Protein AF-A0AA39ZJD1-F1 (afdb_monomer_lite)

Secondary structure (DSSP, 8-state):
-EEEEEHHHHGGG-GGG-GGG-TTTT-EEEEEETTEEEEEEEEEEETTPPTTEEEEEPP---------------------PPPPPPPP-EEEEEEEEEE---EEEEEETTEEEEEEEEEEEEEE-SSS--EEEEEEEE--EEETTS-EE-EEEEEEEETTS-EEEEEEEEETTEEEEEEEE--TTTGGGGGEEEEEEEEE-SSEEEEEEEEEEE---TTTTTTSS-----TT----SEE----TT-----SS--

pLDDT: mean 75.94, std 23.85, range [25.39, 98.5]

Sequence (254 aa):
MVAALNHVDFDPSTPGGNPNNNPLCGRSIRANYGGKSIVVKVVDRCPECTTNCLFIRVATTTMLSLTKLSCLGALAAAALAAVPAPPPLTYLFSVNLTFAEPISIGSVPYGTRDLLTISGGNAVGPKISAGKVGKGLDWGLTSRQGVFSPDALYSLHTDDNATILIFEKGHAPHVHILFETASPKYEWLNSAVAYATGGPNEVGVGLDVWQVGRVRFFGSLIERAGIEIDANAVTCDRLVHRSRLCSSCRPNCQ

Radius of gyration: 27.85 Å; chains: 1; bounding box: 41×73×74 Å

InterPro domains:
  IPR020915 Uncharacterised protein family UPF0311 [PTHR37315] (63-171)
  IPR036908 RlpA-like domain superfamily [G3DSA:2.40.40.10] (1-68)
  IPR036908 RlpA-like domain superfamily [SSF50685] (1-54)

Organism: NCBI:txid330535

Structure (mmCIF, N/CA/C/O backbone):
data_AF-A0AA39ZJD1-F1
#
_entry.id   AF-A0AA39ZJD1-F1
#
loop_
_atom_site.group_PDB
_atom_site.id
_atom_site.type_symbol
_atom_site.label_atom_id
_atom_site.label_alt_id
_atom_site.label_comp_id
_atom_site.label_asym_id
_atom_site.label_entity_id
_atom_site.label_seq_id
_atom_site.pdbx_PDB_ins_code
_atom_site.Cartn_x
_atom_site.Cartn_y
_atom_site.Cartn_z
_atom_site.occupancy
_atom_site.B_iso_or_equiv
_atom_site.auth_seq_id
_atom_site.auth_comp_id
_atom_site.auth_asym_id
_atom_site.auth_atom_id
_atom_site.pdbx_PDB_model_num
ATOM 1 N N . MET A 1 1 ? -9.183 -25.239 40.080 1.00 71.06 1 MET A N 1
ATOM 2 C CA . MET A 1 1 ? -7.957 -24.902 39.323 1.00 71.06 1 MET A CA 1
ATOM 3 C C . MET A 1 1 ? -7.364 -23.650 39.923 1.00 71.06 1 MET A C 1
ATOM 5 O O . MET A 1 1 ? -8.122 -22.774 40.335 1.00 71.06 1 MET A O 1
ATOM 9 N N . VAL A 1 2 ? -6.043 -23.590 40.008 1.00 76.94 2 VAL A N 1
ATOM 10 C CA . VAL A 1 2 ? -5.338 -22.435 40.568 1.00 76.94 2 VAL A CA 1
ATOM 11 C C . VAL A 1 2 ? -4.344 -21.899 39.552 1.00 76.94 2 VAL A C 1
ATOM 13 O O . VAL A 1 2 ? -3.937 -22.641 38.656 1.00 76.94 2 VAL A O 1
ATOM 16 N N . ALA A 1 3 ? -3.986 -20.628 39.662 1.00 80.25 3 ALA A N 1
ATOM 17 C CA . ALA A 1 3 ? -3.112 -19.977 38.705 1.00 80.25 3 ALA A CA 1
ATOM 18 C C . ALA A 1 3 ? -2.107 -19.028 39.365 1.00 80.25 3 ALA A C 1
ATOM 20 O O . ALA A 1 3 ? -2.346 -18.530 40.468 1.00 80.25 3 ALA A O 1
ATOM 21 N N . ALA A 1 4 ? -1.005 -18.791 38.656 1.00 78.25 4 ALA A N 1
ATOM 22 C CA . ALA A 1 4 ? 0.019 -17.817 38.995 1.00 78.25 4 ALA A CA 1
ATOM 23 C C . ALA A 1 4 ? 0.029 -16.677 37.969 1.00 78.25 4 ALA A C 1
ATOM 25 O O . ALA A 1 4 ? 0.137 -16.948 36.767 1.00 78.25 4 ALA A O 1
ATOM 26 N N . LEU A 1 5 ? -0.083 -15.429 38.434 1.00 79.31 5 LEU A N 1
ATOM 27 C CA . LEU A 1 5 ? -0.005 -14.229 37.586 1.00 79.31 5 LEU A CA 1
ATOM 28 C C . LEU A 1 5 ? 1.449 -13.844 37.324 1.00 79.31 5 LEU A C 1
ATOM 30 O O . LEU A 1 5 ? 2.302 -14.080 38.172 1.00 79.31 5 LEU A O 1
ATOM 34 N N . ASN A 1 6 ? 1.750 -13.245 36.172 1.00 77.62 6 ASN A N 1
ATOM 35 C CA . ASN A 1 6 ? 3.098 -12.739 35.916 1.00 77.62 6 ASN A CA 1
ATOM 36 C C . ASN A 1 6 ? 3.491 -11.637 36.917 1.00 77.62 6 ASN A C 1
ATOM 38 O O . ASN A 1 6 ? 2.637 -10.922 37.439 1.00 77.62 6 ASN A O 1
ATOM 42 N N . HIS A 1 7 ? 4.791 -11.516 37.189 1.00 77.31 7 HIS A N 1
ATOM 43 C CA . HIS A 1 7 ? 5.309 -10.569 38.180 1.00 77.31 7 HIS A CA 1
ATOM 44 C C . HIS A 1 7 ? 5.001 -9.103 37.843 1.00 77.31 7 HIS A C 1
ATOM 46 O O . HIS A 1 7 ? 4.796 -8.310 38.754 1.00 77.31 7 HIS A O 1
ATOM 52 N N . VAL A 1 8 ? 4.903 -8.751 36.555 1.00 75.12 8 VAL A N 1
ATOM 53 C CA . VAL A 1 8 ? 4.604 -7.381 36.110 1.00 75.12 8 VAL A CA 1
ATOM 54 C C . VAL A 1 8 ? 3.196 -6.956 36.533 1.00 75.12 8 VAL A C 1
ATOM 56 O O . VAL A 1 8 ? 3.019 -5.826 36.972 1.00 75.12 8 VAL A O 1
ATOM 59 N N . ASP A 1 9 ? 2.219 -7.863 36.473 1.00 76.75 9 ASP A N 1
ATOM 60 C CA . ASP A 1 9 ? 0.836 -7.583 36.884 1.00 76.75 9 ASP A CA 1
ATOM 61 C C . ASP A 1 9 ? 0.615 -7.794 38.392 1.00 76.75 9 ASP A C 1
ATOM 63 O O . ASP A 1 9 ? -0.270 -7.188 38.996 1.00 76.75 9 ASP A O 1
ATOM 67 N N . PHE A 1 10 ? 1.410 -8.665 39.019 1.00 81.00 10 PHE A N 1
ATOM 68 C CA . PHE A 1 10 ? 1.252 -9.019 40.427 1.00 81.00 10 PHE A CA 1
ATOM 69 C C . PHE A 1 10 ? 1.993 -8.045 41.357 1.00 81.00 10 PHE A C 1
ATOM 71 O O . PHE A 1 10 ? 1.393 -7.483 42.274 1.00 81.00 10 PHE A O 1
ATOM 78 N N . ASP A 1 11 ? 3.280 -7.787 41.129 1.00 82.25 11 ASP A N 1
ATOM 79 C CA . ASP A 1 11 ? 4.144 -7.077 42.079 1.00 82.25 11 ASP A CA 1
ATOM 80 C C . ASP A 1 11 ? 3.724 -5.618 42.368 1.00 82.25 11 ASP A C 1
ATOM 82 O O . ASP A 1 11 ? 3.748 -5.247 43.546 1.00 82.25 11 ASP A O 1
ATOM 86 N N . PRO A 1 12 ? 3.246 -4.801 41.398 1.00 83.00 12 PRO A N 1
ATOM 87 C CA . PRO A 1 12 ? 2.828 -3.418 41.669 1.00 83.00 12 PRO A CA 1
ATOM 88 C C . PRO A 1 12 ? 1.696 -3.295 42.693 1.00 83.00 12 PRO A C 1
ATOM 90 O O . PRO A 1 12 ? 1.566 -2.271 43.360 1.00 83.00 12 PRO A O 1
ATOM 93 N N . SER A 1 13 ? 0.891 -4.350 42.840 1.00 79.19 13 SER A N 1
ATOM 94 C CA . SER A 1 13 ? -0.218 -4.408 43.793 1.00 79.19 13 SER A CA 1
ATOM 95 C C . SER A 1 13 ? 0.160 -5.095 45.107 1.00 79.19 13 SER A C 1
ATOM 97 O O . SER A 1 13 ? -0.732 -5.433 45.870 1.00 79.19 13 SER A O 1
ATOM 99 N N . THR A 1 14 ? 1.443 -5.344 45.397 1.00 81.75 14 THR A N 1
ATOM 100 C CA . THR A 1 14 ? 1.875 -6.108 46.583 1.00 81.75 14 THR A CA 1
ATOM 101 C C . THR A 1 14 ? 2.349 -5.183 47.717 1.00 81.75 14 THR A C 1
ATOM 103 O O . THR A 1 14 ? 3.521 -4.790 47.736 1.00 81.75 14 THR A O 1
ATOM 106 N N . PRO A 1 15 ? 1.505 -4.841 48.715 1.00 78.00 15 PRO A N 1
ATOM 107 C CA . PRO A 1 15 ? 1.886 -3.906 49.768 1.00 78.00 15 PRO A CA 1
ATOM 108 C C . PRO A 1 15 ? 2.988 -4.500 50.649 1.00 78.00 15 PRO A C 1
ATOM 110 O O . PRO A 1 15 ? 2.869 -5.623 51.149 1.00 78.00 15 PRO A O 1
ATOM 113 N N . GLY A 1 16 ? 4.074 -3.748 50.843 1.00 76.56 16 GLY A N 1
ATOM 114 C CA . GLY A 1 16 ? 5.204 -4.173 51.677 1.00 76.56 16 GLY A CA 1
ATOM 115 C C . GLY A 1 16 ? 5.946 -5.411 51.159 1.00 76.56 16 GLY A C 1
ATOM 116 O O . GLY A 1 16 ? 6.669 -6.040 51.926 1.00 76.56 16 GLY A O 1
ATOM 117 N N . GLY A 1 17 ? 5.748 -5.793 49.890 1.00 73.94 17 GLY A N 1
ATOM 118 C CA . GLY A 1 17 ? 6.428 -6.931 49.269 1.00 73.94 17 GLY A CA 1
ATOM 119 C C . GLY A 1 17 ? 5.974 -8.309 49.758 1.00 73.94 17 GLY A C 1
ATOM 120 O O . GLY A 1 17 ? 6.610 -9.293 49.398 1.00 73.94 17 GLY A O 1
ATOM 121 N N . ASN A 1 18 ? 4.897 -8.408 50.552 1.00 80.06 18 ASN A N 1
ATOM 122 C CA . ASN A 1 18 ? 4.304 -9.689 50.951 1.00 80.06 18 ASN A CA 1
ATOM 123 C C . ASN A 1 18 ? 3.186 -10.099 49.970 1.00 80.06 18 ASN A C 1
ATOM 125 O O . ASN A 1 18 ? 2.101 -9.511 50.026 1.00 80.06 18 ASN A O 1
ATOM 129 N N . PRO A 1 19 ? 3.388 -11.133 49.128 1.00 74.31 19 PRO A N 1
ATOM 130 C CA . PRO A 1 19 ? 2.411 -11.575 48.128 1.00 74.31 19 PRO A CA 1
ATOM 131 C C . PRO A 1 19 ? 1.035 -11.954 48.693 1.00 74.31 19 PRO A C 1
ATOM 133 O O . PRO A 1 19 ? 0.038 -11.853 47.985 1.00 74.31 19 PRO A O 1
ATOM 136 N N . ASN A 1 20 ? 0.946 -12.354 49.967 1.00 79.31 20 ASN A N 1
ATOM 137 C CA . ASN A 1 20 ? -0.333 -12.685 50.611 1.00 79.31 20 ASN A CA 1
ATOM 138 C C . ASN A 1 20 ? -1.193 -11.454 50.924 1.00 79.31 20 ASN A C 1
ATOM 140 O O . ASN A 1 20 ? -2.397 -11.590 51.115 1.00 79.31 20 ASN A O 1
ATOM 144 N N . ASN A 1 21 ? -0.591 -10.263 50.955 1.00 81.44 21 ASN A N 1
ATOM 145 C CA . ASN A 1 21 ? -1.301 -8.998 51.144 1.00 81.44 21 ASN A CA 1
ATOM 146 C C . ASN A 1 21 ? -1.722 -8.363 49.812 1.00 81.44 21 ASN A C 1
ATOM 148 O O . ASN A 1 21 ? -2.312 -7.284 49.802 1.00 81.44 21 ASN A O 1
ATOM 152 N N . ASN A 1 22 ? -1.398 -9.002 48.688 1.00 81.50 22 ASN A N 1
ATOM 153 C CA . ASN A 1 22 ? -1.786 -8.529 47.372 1.00 81.50 22 ASN A CA 1
ATOM 154 C C . ASN A 1 22 ? -3.311 -8.693 47.182 1.00 81.50 22 ASN A C 1
ATOM 156 O O . ASN A 1 22 ? -3.818 -9.802 47.361 1.00 81.50 22 ASN A O 1
ATOM 160 N N . PRO A 1 23 ? -4.060 -7.650 46.777 1.00 81.19 23 PRO A N 1
ATOM 161 C CA . PRO A 1 23 ? -5.513 -7.715 46.609 1.00 81.19 23 PRO A CA 1
ATOM 162 C C . PRO A 1 23 ? -5.965 -8.659 45.480 1.00 81.19 23 PRO A C 1
ATOM 164 O O . PRO A 1 23 ? -7.137 -9.044 45.439 1.00 81.19 23 PRO A O 1
ATOM 167 N N . LEU A 1 24 ? -5.054 -9.043 44.578 1.00 80.94 24 LEU A N 1
ATOM 168 C CA . LEU A 1 24 ? -5.279 -10.042 43.531 1.00 80.94 24 LEU A CA 1
ATOM 169 C C . LEU A 1 24 ? -5.131 -11.474 44.066 1.00 80.94 24 LEU A C 1
ATOM 171 O O . LEU A 1 24 ? -5.706 -12.406 43.500 1.00 80.94 24 LEU A O 1
ATOM 175 N N . CYS A 1 25 ? -4.399 -11.666 45.166 1.00 79.44 25 CYS A N 1
ATOM 176 C CA . CYS A 1 25 ? -4.252 -12.966 45.805 1.00 79.44 25 CYS A CA 1
ATOM 177 C C . CYS A 1 25 ? -5.615 -13.486 46.290 1.00 79.44 25 CYS A C 1
ATOM 179 O O . CYS A 1 25 ? -6.381 -12.790 46.953 1.00 79.44 25 CYS A O 1
ATOM 181 N N . GLY A 1 26 ? -5.950 -14.729 45.945 1.00 78.19 26 GLY A N 1
ATOM 182 C CA . GLY A 1 26 ? -7.201 -15.373 46.338 1.00 78.19 26 GLY A CA 1
ATOM 183 C C . GLY A 1 26 ? -8.432 -14.978 45.515 1.00 78.19 26 GLY A C 1
ATOM 184 O O . GLY A 1 26 ? -9.475 -15.626 45.661 1.00 78.19 26 GLY A O 1
ATOM 185 N N . ARG A 1 27 ? -8.324 -13.991 44.615 1.00 79.56 27 ARG A N 1
ATOM 186 C CA . ARG A 1 27 ? -9.382 -13.651 43.656 1.00 79.56 27 ARG A CA 1
ATOM 187 C C . ARG A 1 27 ? -9.521 -14.745 42.600 1.00 79.56 27 ARG A C 1
ATOM 189 O O . ARG A 1 27 ? -8.563 -15.432 42.245 1.00 79.56 27 ARG A O 1
ATOM 196 N N . SER A 1 28 ? -10.742 -14.912 42.100 1.00 79.06 28 SER A N 1
ATOM 197 C CA . SER A 1 28 ? -11.007 -15.768 40.944 1.00 79.06 28 SER A CA 1
ATOM 198 C C . SER A 1 28 ? -11.040 -14.915 39.687 1.00 79.06 28 SER A C 1
ATOM 200 O O . SER A 1 28 ? -11.780 -13.939 39.635 1.00 79.06 28 SER A O 1
ATOM 202 N N . ILE A 1 29 ? -10.259 -15.302 38.684 1.00 72.12 29 ILE A N 1
ATOM 203 C CA . ILE A 1 29 ? -10.204 -14.645 37.379 1.00 72.12 29 ILE A CA 1
ATOM 204 C C . ILE A 1 29 ? -10.740 -15.591 36.306 1.00 72.12 29 ILE A C 1
ATOM 206 O O . ILE A 1 29 ? -10.598 -16.815 36.402 1.00 72.12 29 ILE A O 1
ATOM 210 N N . ARG A 1 30 ? -11.374 -15.030 35.276 1.00 73.44 30 ARG A N 1
ATOM 211 C CA . ARG A 1 30 ? -11.818 -15.780 34.099 1.00 73.44 30 ARG A CA 1
ATOM 212 C C . ARG A 1 30 ? -10.721 -15.734 33.038 1.00 73.44 30 ARG A C 1
ATOM 214 O O . ARG A 1 30 ? -10.497 -14.693 32.437 1.00 73.44 30 ARG A O 1
ATOM 221 N N . ALA A 1 31 ? -10.076 -16.867 32.785 1.00 66.62 31 ALA A N 1
ATOM 222 C CA . ALA A 1 31 ? -9.105 -17.017 31.709 1.00 66.62 31 ALA A CA 1
ATOM 223 C C . ALA A 1 31 ? -9.804 -17.495 30.428 1.00 66.62 31 ALA A C 1
ATOM 225 O O . ALA A 1 31 ? -10.522 -18.498 30.448 1.00 66.62 31 ALA A O 1
ATOM 226 N N . ASN A 1 32 ? -9.576 -16.789 29.320 1.00 60.62 32 ASN A N 1
ATOM 227 C CA . ASN A 1 32 ? -10.138 -17.099 28.006 1.00 60.62 32 ASN A CA 1
ATOM 228 C C . ASN A 1 32 ? -9.016 -17.508 27.046 1.00 60.62 32 ASN A C 1
ATOM 230 O O . ASN A 1 32 ? -8.031 -16.792 26.927 1.00 60.62 32 ASN A O 1
ATOM 234 N N . TYR A 1 33 ? -9.161 -18.632 26.345 1.00 53.66 33 TYR A N 1
ATOM 235 C CA . TYR A 1 33 ? -8.216 -19.053 25.309 1.00 53.66 33 TYR A CA 1
ATOM 236 C C . TYR A 1 33 ? -8.927 -19.858 24.221 1.00 53.66 33 TYR A C 1
ATOM 238 O O . TYR A 1 33 ? -9.647 -20.812 24.519 1.00 53.66 33 TYR A O 1
ATOM 246 N N . GLY A 1 34 ? -8.741 -19.474 22.954 1.00 50.34 34 GLY A N 1
ATOM 247 C CA . GLY A 1 34 ? -9.318 -20.191 21.809 1.00 50.34 34 GLY A CA 1
ATOM 248 C C . GLY A 1 34 ? -10.843 -20.350 21.879 1.00 50.34 34 GLY A C 1
ATOM 249 O O . GLY A 1 34 ? -11.358 -21.425 21.581 1.00 50.34 34 GLY A O 1
ATOM 250 N N . GLY A 1 35 ? -11.560 -19.322 22.352 1.00 55.66 35 GLY A N 1
ATOM 251 C CA . GLY A 1 35 ? -13.023 -19.344 22.505 1.00 55.66 35 GLY A CA 1
ATOM 252 C C . GLY A 1 35 ? -13.547 -20.150 23.702 1.00 55.66 35 GLY A C 1
ATOM 253 O O . GLY A 1 35 ? -14.757 -20.282 23.860 1.00 55.66 35 GLY A O 1
ATOM 254 N N . LYS A 1 36 ? -12.665 -20.683 24.558 1.00 48.00 36 LYS A N 1
ATOM 255 C CA . LYS A 1 36 ? -13.026 -21.393 25.795 1.00 48.00 36 LYS A CA 1
ATOM 256 C C . LYS A 1 36 ? -12.684 -20.545 27.015 1.00 48.00 36 LYS A C 1
ATOM 258 O O . LYS A 1 36 ? -11.636 -19.906 27.042 1.00 48.00 36 LYS A O 1
ATOM 263 N N . SER A 1 37 ? -13.539 -20.590 28.034 1.00 60.69 37 SER A N 1
ATOM 264 C CA . SER A 1 37 ? -13.356 -19.862 29.293 1.00 60.69 37 SER A CA 1
ATOM 265 C C . SER A 1 37 ? -13.249 -20.822 30.468 1.00 60.69 37 SER A C 1
ATOM 267 O O . SER A 1 37 ? -14.058 -21.740 30.593 1.00 60.69 37 SER A O 1
ATOM 269 N N . ILE A 1 38 ? -12.306 -20.568 31.371 1.00 63.41 38 ILE A N 1
ATOM 270 C CA . ILE A 1 38 ? -12.214 -21.243 32.669 1.00 63.41 38 ILE A CA 1
ATOM 271 C C . ILE A 1 38 ? -12.058 -20.213 33.783 1.00 63.41 38 ILE A C 1
ATOM 273 O O . ILE A 1 38 ? -11.438 -19.171 33.596 1.00 63.41 38 ILE A O 1
ATOM 277 N N . VAL A 1 39 ? -12.617 -20.502 34.955 1.00 74.19 39 VAL A N 1
ATOM 278 C CA . VAL A 1 39 ? -12.410 -19.681 36.153 1.00 74.19 39 VAL A CA 1
ATOM 279 C C . VAL A 1 39 ? -11.314 -20.325 36.995 1.00 74.19 39 VAL A C 1
ATOM 281 O O . VAL A 1 39 ? -11.376 -21.519 37.302 1.00 74.19 39 VAL A O 1
ATOM 284 N N . VAL A 1 40 ? -10.295 -19.547 37.349 1.00 74.94 40 VAL A N 1
ATOM 285 C CA . VAL A 1 40 ? -9.142 -20.002 38.133 1.00 74.94 40 VAL A CA 1
ATOM 286 C C . VAL A 1 40 ? -8.887 -19.059 39.298 1.00 74.94 40 VAL A C 1
ATOM 288 O O . VAL A 1 40 ? -9.050 -17.848 39.170 1.00 74.94 40 VAL A O 1
ATOM 291 N N . LYS A 1 41 ? -8.493 -19.613 40.446 1.00 79.75 41 LYS A N 1
ATOM 292 C CA . LYS A 1 41 ? -8.128 -18.820 41.624 1.00 79.75 41 LYS A CA 1
ATOM 293 C C . LYS A 1 41 ? -6.652 -18.442 41.553 1.00 79.75 41 LYS A C 1
ATOM 295 O O . LYS A 1 41 ? -5.814 -19.331 41.400 1.00 79.75 41 LYS A O 1
ATOM 300 N N . VAL A 1 42 ? -6.338 -17.159 41.677 1.00 81.88 42 VAL A N 1
ATOM 301 C CA . VAL A 1 42 ? -4.955 -16.678 41.762 1.00 81.88 42 VAL A CA 1
ATOM 302 C C . VAL A 1 42 ? -4.406 -17.038 43.135 1.00 81.88 42 VAL A C 1
ATOM 304 O O . VAL A 1 42 ? -5.003 -16.698 44.156 1.00 81.88 42 VAL A O 1
ATOM 307 N N . VAL A 1 43 ? -3.295 -17.763 43.161 1.00 80.19 43 VAL A N 1
ATOM 308 C CA . VAL A 1 43 ? -2.666 -18.226 44.408 1.00 80.19 43 VAL A CA 1
ATOM 309 C C . VAL A 1 43 ? -1.161 -18.032 44.414 1.00 80.19 43 VAL A C 1
ATOM 311 O O . VAL A 1 43 ? -0.537 -18.394 45.395 1.00 80.19 43 VAL A O 1
ATOM 314 N N . ASP A 1 44 ? -0.568 -17.527 43.334 1.00 78.75 44 ASP A N 1
ATOM 315 C CA . ASP A 1 44 ? 0.884 -17.432 43.221 1.00 78.75 44 ASP A CA 1
ATOM 316 C C . ASP A 1 44 ? 1.300 -16.336 42.230 1.00 78.75 44 ASP A C 1
ATOM 318 O O . AS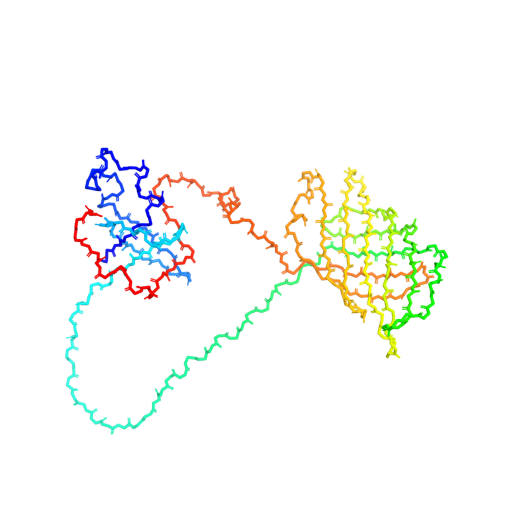P A 1 44 ? 0.476 -15.842 41.446 1.00 78.75 44 ASP A O 1
ATOM 322 N N . ARG A 1 45 ? 2.589 -15.997 42.237 1.00 78.62 45 ARG A N 1
ATOM 323 C CA . ARG A 1 45 ? 3.217 -15.151 41.217 1.00 78.62 45 ARG A CA 1
ATOM 324 C C . ARG A 1 45 ? 4.139 -15.981 40.325 1.00 78.62 45 ARG A C 1
ATOM 326 O O . ARG A 1 45 ? 4.666 -17.014 40.719 1.00 78.62 45 ARG A O 1
ATOM 333 N N . CYS A 1 46 ? 4.354 -15.521 39.103 1.00 73.31 46 CYS A N 1
ATOM 334 C CA . CYS A 1 46 ? 5.189 -16.159 38.097 1.00 73.31 46 CYS A CA 1
ATOM 335 C C . CYS A 1 46 ? 6.280 -15.168 37.653 1.00 73.31 46 CYS A C 1
ATOM 337 O O . CYS A 1 46 ? 6.028 -14.327 36.783 1.00 73.31 46 CYS A O 1
ATOM 339 N N . PRO A 1 47 ? 7.497 -15.256 38.225 1.00 72.19 47 PRO A N 1
ATOM 340 C CA . PRO A 1 47 ? 8.618 -14.375 37.880 1.00 72.19 47 PRO A CA 1
ATOM 341 C C . PRO A 1 47 ? 9.016 -14.450 36.405 1.00 72.19 47 PRO A C 1
ATOM 343 O O . PRO A 1 47 ? 9.421 -13.459 35.815 1.00 72.19 47 PRO A O 1
ATOM 346 N N . GLU A 1 48 ? 8.858 -15.619 35.789 1.00 67.31 48 GLU A N 1
ATOM 347 C CA . GLU A 1 48 ? 9.298 -15.869 34.412 1.00 67.31 48 GLU A CA 1
ATOM 348 C C . GLU A 1 48 ? 8.192 -15.698 33.365 1.00 67.31 48 GLU A C 1
ATOM 350 O O . GLU A 1 48 ? 8.443 -15.812 32.163 1.00 67.31 48 GLU A O 1
ATOM 355 N N . CYS A 1 49 ? 6.949 -15.465 33.791 1.00 62.28 49 CYS A N 1
ATOM 356 C CA . CYS A 1 49 ? 5.859 -15.238 32.857 1.00 62.28 49 CYS A CA 1
ATOM 357 C C . CYS A 1 49 ? 6.014 -13.848 32.234 1.00 62.28 49 CYS A C 1
ATOM 359 O O . CYS A 1 49 ? 6.236 -12.861 32.932 1.00 62.28 49 CYS A O 1
ATOM 361 N N . THR A 1 50 ? 5.878 -13.779 30.912 1.00 58.28 50 THR A N 1
ATOM 362 C CA . THR A 1 50 ? 5.806 -12.503 30.191 1.00 58.28 50 THR A CA 1
ATOM 363 C C . THR A 1 50 ? 4.464 -11.819 30.456 1.00 58.28 50 THR A C 1
ATOM 365 O O . THR A 1 50 ? 3.503 -12.460 30.892 1.00 58.28 50 THR A O 1
ATOM 368 N N . THR A 1 51 ? 4.392 -10.511 30.208 1.00 58.72 51 THR A N 1
ATOM 369 C CA . THR A 1 51 ? 3.154 -9.726 30.317 1.00 58.72 51 THR A CA 1
ATOM 370 C C . THR A 1 51 ? 2.023 -10.392 29.520 1.00 58.72 51 THR A C 1
ATOM 372 O O . THR A 1 51 ? 2.260 -10.930 28.435 1.00 58.72 51 THR A O 1
ATOM 375 N N . ASN A 1 52 ? 0.802 -10.399 30.065 1.00 55.72 52 ASN A N 1
ATOM 376 C CA . ASN A 1 52 ? -0.379 -11.089 29.514 1.00 55.72 52 ASN A CA 1
ATOM 377 C C . ASN A 1 52 ? -0.285 -12.630 29.442 1.00 55.72 52 ASN A C 1
ATOM 379 O O . ASN A 1 52 ? -1.045 -13.263 28.700 1.00 55.72 52 ASN A O 1
ATOM 383 N N . CYS A 1 53 ? 0.623 -13.253 30.204 1.00 56.16 53 CYS A N 1
ATOM 384 C CA . CYS A 1 53 ? 0.659 -14.706 30.396 1.00 56.16 53 CYS A CA 1
ATOM 385 C C . CYS A 1 53 ? 0.222 -15.113 31.811 1.00 56.16 53 CYS A C 1
ATOM 387 O O . CYS A 1 53 ? 0.562 -14.466 32.804 1.00 56.16 53 CYS A O 1
ATOM 389 N N . LEU A 1 54 ? -0.477 -16.251 31.884 1.00 66.06 54 LEU A N 1
ATOM 390 C CA . LEU A 1 54 ? -0.955 -16.884 33.113 1.00 66.06 54 LEU A CA 1
ATOM 391 C C . LEU A 1 54 ? -0.513 -18.352 33.149 1.00 66.06 54 LEU A C 1
ATOM 393 O O . LEU A 1 54 ? -0.708 -19.085 32.174 1.00 66.06 54 LEU A O 1
ATOM 397 N N . PHE A 1 55 ? 0.034 -18.803 34.278 1.00 66.06 55 PHE A N 1
ATOM 398 C CA . PHE A 1 55 ? 0.353 -20.217 34.489 1.00 66.06 55 PHE A CA 1
ATOM 399 C C . PHE A 1 55 ? -0.774 -20.895 35.271 1.00 66.06 55 PHE A C 1
ATOM 401 O O . PHE A 1 55 ? -1.121 -20.451 36.361 1.00 66.06 55 PHE A O 1
ATOM 408 N N . IL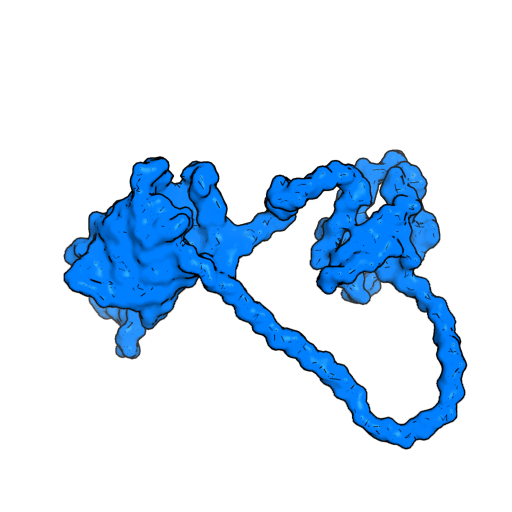E A 1 56 ? -1.357 -21.969 34.733 1.00 68.31 56 ILE A N 1
ATOM 409 C CA . ILE A 1 56 ? -2.513 -22.652 35.335 1.00 68.31 56 ILE A CA 1
ATOM 410 C C . ILE A 1 56 ? -2.124 -24.060 35.773 1.00 68.31 56 ILE A C 1
ATOM 412 O O . ILE A 1 56 ? -1.637 -24.861 34.975 1.00 68.31 56 ILE A O 1
ATOM 416 N N . ARG A 1 57 ? -2.436 -24.402 37.027 1.00 65.31 57 ARG A N 1
ATOM 417 C CA . ARG A 1 57 ? -2.432 -25.786 37.502 1.00 65.31 57 ARG A CA 1
ATOM 418 C C . ARG A 1 57 ? -3.813 -26.403 37.447 1.00 65.31 57 ARG A C 1
ATOM 420 O O . ARG A 1 57 ? -4.753 -25.984 38.134 1.00 65.31 57 ARG A O 1
ATOM 427 N N . VAL A 1 58 ? -3.889 -27.482 36.683 1.00 56.72 58 VAL A N 1
ATOM 428 C CA . VAL A 1 58 ? -5.006 -28.419 36.715 1.00 56.72 58 VAL A CA 1
ATOM 429 C C . VAL A 1 58 ? -4.731 -29.415 37.837 1.00 56.72 58 VAL A C 1
ATOM 431 O O . VAL A 1 58 ? -3.717 -30.109 37.822 1.00 56.72 58 VAL A O 1
ATOM 434 N N . ALA A 1 59 ? -5.607 -29.452 38.842 1.00 49.38 59 ALA A N 1
ATOM 435 C CA . ALA A 1 59 ? -5.540 -30.473 39.878 1.00 49.38 59 ALA A CA 1
ATOM 436 C C . ALA A 1 59 ? -5.858 -31.824 39.225 1.00 49.38 59 ALA A C 1
ATOM 438 O O . ALA A 1 59 ? -6.945 -32.006 38.682 1.00 49.38 59 ALA A O 1
ATOM 439 N N . THR A 1 60 ? -4.905 -32.751 39.231 1.00 43.53 60 THR A N 1
ATOM 440 C CA . THR A 1 60 ? -5.114 -34.128 38.781 1.00 43.53 60 THR A CA 1
ATOM 441 C C . THR A 1 60 ? -6.035 -34.844 39.769 1.00 43.53 60 THR A C 1
ATOM 443 O O . THR A 1 60 ? -5.570 -35.471 40.717 1.00 43.53 60 THR A O 1
ATOM 446 N N . THR A 1 61 ? -7.348 -34.732 39.584 1.00 41.03 61 THR A N 1
ATOM 447 C CA . THR A 1 61 ? -8.328 -35.559 40.293 1.00 41.03 61 THR A CA 1
ATOM 448 C C . THR A 1 61 ? -8.516 -36.873 39.541 1.00 41.03 61 THR A C 1
ATOM 450 O O . THR A 1 61 ? -9.098 -36.893 38.462 1.00 41.03 61 THR A O 1
ATOM 453 N N . THR A 1 62 ? -7.971 -37.941 40.133 1.00 33.66 62 THR A N 1
ATOM 454 C CA . THR A 1 62 ? -8.453 -39.337 40.117 1.00 33.66 62 THR A CA 1
ATOM 455 C C . THR A 1 62 ? -9.023 -39.885 38.804 1.00 33.66 62 THR A C 1
ATOM 457 O O . THR A 1 62 ? -10.175 -39.637 38.455 1.00 33.66 62 THR A O 1
ATOM 460 N N . MET A 1 63 ? -8.239 -40.756 38.156 1.00 32.53 63 MET A N 1
ATOM 461 C CA . MET A 1 63 ? -8.748 -41.772 37.232 1.00 32.53 63 MET A CA 1
ATOM 462 C C . MET A 1 63 ? -9.888 -42.554 37.897 1.00 32.53 63 MET A C 1
ATOM 464 O O . MET A 1 63 ? -9.655 -43.274 38.869 1.00 32.53 63 MET A O 1
ATOM 468 N N . LEU A 1 64 ? -11.100 -42.467 37.347 1.00 31.23 64 LEU A N 1
ATOM 469 C CA . LEU A 1 64 ? -12.060 -43.548 37.519 1.00 31.23 64 LEU A CA 1
ATOM 470 C C . LEU A 1 64 ? -11.606 -44.721 36.650 1.00 31.23 64 LEU A C 1
ATOM 472 O O . LEU A 1 64 ? -11.534 -44.636 35.426 1.00 31.23 64 LEU A O 1
ATOM 476 N N . SER A 1 65 ? -11.270 -45.800 37.346 1.00 35.28 65 SER A N 1
ATOM 477 C CA . SER A 1 65 ? -11.077 -47.142 36.821 1.00 35.28 65 SER A CA 1
ATOM 478 C C . SER A 1 65 ? -12.313 -47.589 36.034 1.00 35.28 65 SER A C 1
ATOM 480 O O . SER A 1 65 ? -13.399 -47.691 36.602 1.00 35.28 65 SER A O 1
ATOM 482 N N . LEU A 1 66 ? -12.134 -47.915 34.753 1.00 31.25 66 LEU A N 1
ATOM 483 C CA . LEU A 1 66 ? -12.893 -48.983 34.115 1.00 31.25 66 LEU A CA 1
ATOM 484 C C . LEU A 1 66 ? -11.908 -49.997 33.532 1.00 31.25 66 LEU A C 1
ATOM 486 O O . LEU A 1 66 ? -11.088 -49.717 32.661 1.00 31.25 66 LEU A O 1
ATOM 490 N N . THR A 1 67 ? -11.995 -51.169 34.142 1.00 32.28 67 THR A N 1
ATOM 491 C CA . THR A 1 67 ? -11.531 -52.497 33.769 1.00 32.28 67 THR A CA 1
ATOM 492 C C . THR A 1 67 ? -11.156 -52.719 32.301 1.00 32.28 67 THR A C 1
ATOM 494 O O . THR A 1 67 ? -11.931 -52.487 31.381 1.00 32.28 67 THR A O 1
ATOM 497 N N . LYS A 1 68 ? -9.956 -53.295 32.157 1.00 37.19 68 LYS A N 1
ATOM 498 C CA . LYS A 1 68 ? -9.406 -54.062 31.032 1.00 37.19 68 LYS A CA 1
ATOM 499 C C . LYS A 1 68 ? -10.461 -54.646 30.076 1.00 37.19 68 LYS A C 1
ATOM 501 O O . LYS A 1 68 ? -11.215 -55.527 30.477 1.00 37.19 68 LYS A O 1
ATOM 506 N N . LEU A 1 69 ? -10.345 -54.319 28.788 1.00 31.66 69 LEU A N 1
ATOM 507 C CA . LEU A 1 69 ? -10.571 -55.286 27.714 1.00 31.66 69 LEU A CA 1
ATOM 508 C C . LEU A 1 69 ? -9.685 -54.969 26.495 1.00 31.66 69 LEU A C 1
ATOM 510 O O . LEU A 1 69 ? -9.730 -53.876 25.948 1.00 31.66 69 LEU A O 1
ATOM 514 N N . SER A 1 70 ? -8.870 -55.969 26.148 1.00 33.97 70 SER A N 1
ATOM 515 C CA . SER A 1 70 ? -8.237 -56.279 24.855 1.00 33.97 70 SER A CA 1
ATOM 516 C C . SER A 1 70 ? -7.489 -55.196 24.063 1.00 33.97 70 SER A C 1
ATOM 518 O O . SER A 1 70 ? -8.071 -54.259 23.526 1.00 33.97 70 SER A O 1
ATOM 520 N N . CYS A 1 71 ? -6.199 -55.470 23.833 1.00 38.31 71 CYS A N 1
ATOM 521 C CA . CYS A 1 71 ? -5.455 -55.023 22.658 1.00 38.31 71 CYS A CA 1
ATOM 522 C C . CYS A 1 71 ? -6.263 -55.228 21.365 1.00 38.31 71 CYS A C 1
ATOM 524 O O . CYS A 1 71 ? -6.471 -56.367 20.957 1.00 38.31 71 CYS A O 1
ATOM 526 N N . LEU A 1 72 ? -6.594 -54.139 20.675 1.00 37.91 72 LEU A N 1
ATOM 527 C CA . LEU A 1 72 ? -6.600 -54.081 19.216 1.00 37.91 72 LEU A CA 1
ATOM 528 C C . LEU A 1 72 ? -5.991 -52.743 18.788 1.00 37.91 72 LEU A C 1
ATOM 530 O O . LEU A 1 72 ? -6.167 -51.717 19.441 1.00 37.91 72 LEU A O 1
ATOM 534 N N . GLY A 1 73 ? -5.158 -52.821 17.758 1.00 38.22 73 GLY A N 1
ATOM 535 C CA . GLY A 1 73 ? -4.181 -51.811 17.398 1.00 38.22 73 GLY A CA 1
ATOM 536 C C . GLY A 1 73 ? -4.747 -50.486 16.894 1.00 38.22 73 GLY A C 1
ATOM 537 O O . GLY A 1 73 ? -5.868 -50.398 16.413 1.00 38.22 73 GLY A O 1
ATOM 538 N N . ALA A 1 74 ? -3.854 -49.499 16.975 1.00 48.09 74 ALA A N 1
ATOM 539 C CA . ALA A 1 74 ? -3.756 -48.286 16.173 1.00 48.09 74 ALA A CA 1
ATOM 540 C C . ALA A 1 74 ? -5.025 -47.443 15.984 1.00 48.09 74 ALA A C 1
ATOM 542 O O . ALA A 1 74 ? -5.853 -47.721 15.133 1.00 48.09 74 ALA A O 1
ATOM 543 N N . LEU A 1 75 ? -5.022 -46.268 16.611 1.00 39.94 75 LEU A N 1
ATOM 544 C CA . LEU A 1 75 ? -5.005 -45.016 15.855 1.00 39.94 75 LEU A CA 1
ATOM 545 C C . LEU A 1 75 ? -4.294 -43.977 16.720 1.00 39.94 75 LEU A C 1
ATOM 547 O O . LEU A 1 75 ? -4.863 -43.410 17.651 1.00 39.94 75 LEU A O 1
ATOM 551 N N . ALA A 1 76 ? -3.020 -43.725 16.413 1.00 48.28 76 ALA A N 1
ATOM 552 C CA . ALA A 1 76 ? -2.463 -42.419 16.704 1.00 48.28 76 ALA A CA 1
ATOM 553 C C . ALA A 1 76 ? -3.358 -41.427 15.955 1.00 48.28 76 ALA A C 1
ATOM 555 O O . ALA A 1 76 ? -3.321 -41.368 14.727 1.00 48.28 76 ALA A O 1
ATOM 556 N N . ALA A 1 77 ? -4.222 -40.716 16.679 1.00 49.78 77 ALA A N 1
ATOM 557 C CA . ALA A 1 77 ? -4.894 -39.555 16.135 1.00 49.78 77 ALA A CA 1
ATOM 558 C C . ALA A 1 77 ? -3.785 -38.548 15.823 1.00 49.78 77 ALA A C 1
ATOM 560 O O . ALA A 1 77 ? -3.353 -37.788 16.689 1.00 49.78 77 ALA A O 1
ATOM 561 N N . ALA A 1 78 ? -3.264 -38.599 14.596 1.00 47.50 78 ALA A N 1
ATOM 562 C CA . ALA A 1 78 ? -2.589 -37.464 14.014 1.00 47.50 78 ALA A CA 1
ATOM 563 C C . ALA A 1 78 ? -3.593 -36.322 14.143 1.00 47.50 78 ALA A C 1
ATOM 565 O O . ALA A 1 78 ? -4.640 -36.333 13.497 1.00 47.50 78 ALA A O 1
ATOM 566 N N . ALA A 1 79 ? -3.332 -35.393 15.062 1.00 54.47 79 ALA A N 1
ATOM 567 C CA . ALA A 1 79 ? -4.027 -34.127 15.062 1.00 54.47 79 ALA A CA 1
ATOM 568 C C . ALA A 1 79 ? -3.779 -33.548 13.669 1.00 54.47 79 ALA A C 1
ATOM 570 O O . ALA A 1 79 ? -2.658 -33.131 13.377 1.00 54.47 79 ALA A O 1
ATOM 571 N N . LEU A 1 80 ? -4.779 -33.607 12.782 1.00 53.03 80 LEU A N 1
ATOM 572 C CA . LEU A 1 80 ? -4.739 -32.822 11.562 1.00 53.03 80 LEU A CA 1
ATOM 573 C C . LEU A 1 80 ? -4.506 -31.393 12.041 1.00 53.03 80 LEU A C 1
ATOM 575 O O . LEU A 1 80 ? -5.351 -30.833 12.743 1.00 53.03 80 LEU A O 1
ATOM 579 N N . ALA A 1 81 ? -3.336 -30.834 11.736 1.00 61.97 81 ALA A N 1
ATOM 580 C CA . ALA A 1 81 ? -3.136 -29.406 11.867 1.00 61.97 81 ALA A CA 1
ATOM 581 C C . ALA A 1 81 ? -4.292 -28.761 11.099 1.00 61.97 81 ALA A C 1
ATOM 583 O O . ALA A 1 81 ? -4.464 -29.034 9.910 1.00 61.97 81 ALA A O 1
ATOM 584 N N . ALA A 1 82 ? -5.147 -28.019 11.804 1.00 74.38 82 ALA A N 1
ATOM 585 C CA . ALA A 1 82 ? -6.276 -27.355 11.176 1.00 74.38 82 ALA A CA 1
ATOM 586 C C . ALA A 1 82 ? -5.742 -26.540 9.993 1.00 74.38 82 ALA A C 1
ATOM 588 O O . ALA A 1 82 ? -4.771 -25.795 10.154 1.00 74.38 82 ALA A O 1
ATOM 589 N N . VAL A 1 83 ? -6.335 -26.727 8.810 1.00 78.75 83 VAL A N 1
ATOM 590 C CA . VAL A 1 83 ? -5.976 -25.953 7.616 1.00 78.75 83 VAL A CA 1
ATOM 591 C C . VAL A 1 83 ? -6.052 -24.470 7.991 1.00 78.75 83 VAL A C 1
ATOM 593 O O . VAL A 1 83 ? -7.104 -24.041 8.476 1.00 78.75 83 VAL A O 1
ATOM 596 N N . PRO A 1 84 ? -4.965 -23.691 7.833 1.00 81.81 84 PRO A N 1
ATOM 597 C CA . PRO A 1 84 ? -4.991 -22.276 8.163 1.00 81.81 84 PRO A CA 1
ATOM 598 C C . PRO A 1 84 ? -6.099 -21.575 7.379 1.00 81.81 84 PRO A C 1
ATOM 600 O O . PRO A 1 84 ? -6.170 -21.695 6.155 1.00 81.81 84 PRO A O 1
ATOM 603 N N . ALA A 1 85 ? -6.969 -20.849 8.080 1.00 85.06 85 ALA A N 1
ATOM 604 C CA . ALA A 1 85 ? -7.970 -20.029 7.416 1.00 85.06 85 ALA A CA 1
ATOM 605 C C . ALA A 1 85 ? -7.264 -18.888 6.659 1.00 85.06 85 ALA A C 1
ATOM 607 O O . ALA A 1 85 ? -6.381 -18.243 7.237 1.00 85.06 85 ALA A O 1
ATOM 608 N N . PRO A 1 86 ? -7.622 -18.624 5.390 1.00 86.44 86 PRO A N 1
ATOM 609 C CA . PRO A 1 86 ? -7.040 -17.515 4.650 1.00 86.44 86 PRO A CA 1
ATOM 610 C C . PRO A 1 86 ? -7.452 -16.176 5.281 1.00 86.44 86 PRO A C 1
ATOM 612 O O . PRO A 1 86 ? -8.538 -16.073 5.863 1.00 86.44 86 PRO A O 1
ATOM 615 N N . PRO A 1 87 ? -6.620 -15.130 5.160 1.00 86.56 87 PRO A N 1
ATOM 616 C CA . PRO A 1 87 ? -7.034 -13.791 5.547 1.00 86.56 87 PRO A CA 1
ATOM 617 C C . PRO A 1 87 ? -8.202 -13.318 4.663 1.00 86.56 87 PRO A C 1
ATOM 619 O O . PRO A 1 87 ? -8.248 -13.644 3.473 1.00 86.56 87 PRO A O 1
ATOM 622 N N . PRO A 1 88 ? -9.152 -12.542 5.211 1.00 87.81 88 PRO A N 1
ATOM 623 C CA . PRO A 1 88 ? -10.209 -11.946 4.407 1.00 87.81 88 PRO A CA 1
ATOM 624 C C . PRO A 1 88 ? -9.639 -10.857 3.489 1.00 87.81 88 PRO A C 1
ATOM 626 O O . PRO A 1 88 ? -8.721 -10.133 3.870 1.00 87.81 88 PRO A O 1
ATOM 629 N N . LEU A 1 89 ? -10.236 -10.689 2.308 1.00 91.81 89 LEU A N 1
ATOM 630 C CA . LEU A 1 89 ? -9.935 -9.588 1.393 1.00 91.81 89 LEU A CA 1
ATOM 631 C C . LEU A 1 89 ? -11.096 -8.596 1.398 1.00 91.81 89 LEU A C 1
ATOM 633 O O . LEU A 1 89 ? -12.224 -8.945 1.056 1.00 91.81 89 LEU A O 1
ATOM 637 N N . THR A 1 90 ? -10.827 -7.355 1.799 1.00 94.62 90 THR A N 1
ATOM 638 C CA . THR A 1 90 ? -11.820 -6.271 1.791 1.00 94.62 90 THR A CA 1
ATOM 639 C C . THR A 1 90 ? -11.420 -5.221 0.773 1.00 94.62 90 THR A C 1
ATOM 641 O O . THR A 1 90 ? -10.381 -4.589 0.927 1.00 94.62 90 THR A O 1
ATOM 644 N N . TYR A 1 91 ? -12.246 -5.010 -0.249 1.00 95.81 91 TYR A N 1
ATOM 645 C CA . TYR A 1 91 ? -11.990 -3.992 -1.267 1.00 95.81 91 TYR A CA 1
ATOM 646 C C . TYR A 1 91 ? -11.931 -2.584 -0.654 1.00 95.81 91 TYR A C 1
ATOM 648 O O . TYR A 1 91 ? -12.797 -2.211 0.147 1.00 95.81 91 TYR A O 1
ATOM 656 N N . LEU A 1 92 ? -10.899 -1.819 -1.017 1.00 95.81 92 LEU A N 1
ATOM 657 C CA . LEU A 1 92 ? -10.671 -0.460 -0.534 1.00 95.81 92 LEU A CA 1
ATOM 658 C C . LEU A 1 92 ? -10.997 0.585 -1.600 1.00 95.81 92 LEU A C 1
ATOM 660 O O . LEU A 1 92 ? -11.857 1.436 -1.356 1.00 95.81 92 LEU A O 1
ATOM 664 N N . PHE A 1 93 ? -10.300 0.530 -2.737 1.00 97.12 93 PHE A N 1
ATOM 665 C CA . PHE A 1 93 ? -10.414 1.460 -3.862 1.00 97.12 93 PHE A CA 1
ATOM 666 C C . PHE A 1 93 ? -9.702 0.906 -5.105 1.00 97.12 93 PHE A C 1
ATOM 668 O O . PHE A 1 93 ? -8.833 0.043 -4.983 1.00 97.12 93 PHE A O 1
ATOM 675 N N . SER A 1 94 ? -10.036 1.451 -6.272 1.00 97.44 94 SER A N 1
ATOM 676 C CA . SER A 1 94 ? -9.237 1.347 -7.495 1.00 97.44 94 SER A CA 1
ATOM 677 C C . SER A 1 94 ? -8.442 2.633 -7.666 1.00 97.44 94 SER A C 1
ATOM 679 O O . SER A 1 94 ? -8.945 3.713 -7.345 1.00 97.44 94 SER A O 1
ATOM 681 N N . VAL A 1 95 ? -7.228 2.538 -8.197 1.00 97.44 95 VAL A N 1
ATOM 682 C CA . VAL A 1 95 ? -6.386 3.681 -8.559 1.00 97.44 95 VAL A CA 1
ATOM 683 C C . VAL A 1 95 ? -5.905 3.538 -9.997 1.00 97.44 95 VAL A C 1
ATOM 685 O O . VAL A 1 95 ? -5.458 2.469 -10.397 1.00 97.44 95 VAL A O 1
ATOM 688 N N . ASN A 1 96 ? -5.987 4.617 -10.773 1.00 97.44 96 ASN A N 1
ATOM 689 C CA . ASN A 1 96 ? -5.319 4.730 -12.065 1.00 97.44 96 ASN A CA 1
ATOM 690 C C . ASN A 1 96 ? -4.195 5.749 -11.937 1.00 97.44 96 ASN A C 1
ATOM 692 O O . ASN A 1 96 ? -4.450 6.928 -11.691 1.00 97.44 96 ASN A O 1
ATOM 696 N N . LEU A 1 97 ? -2.963 5.282 -12.097 1.00 97.56 97 LEU A N 1
ATOM 697 C CA . LEU A 1 97 ? -1.750 6.083 -12.076 1.00 97.56 97 LEU A CA 1
ATOM 698 C C . LEU A 1 97 ? -1.444 6.574 -13.488 1.00 97.56 97 LEU A C 1
ATOM 700 O O . LEU A 1 97 ? -1.499 5.794 -14.439 1.00 97.56 97 LEU A O 1
ATOM 704 N N . THR A 1 98 ? -1.073 7.846 -13.611 1.00 97.62 98 THR A N 1
ATOM 705 C CA . THR A 1 98 ? -0.498 8.403 -14.838 1.00 97.62 98 THR A CA 1
ATOM 706 C C . THR A 1 98 ? 0.984 8.661 -14.631 1.00 97.62 98 THR A C 1
ATOM 708 O O . THR A 1 98 ? 1.393 9.156 -13.577 1.00 97.62 98 THR A O 1
ATOM 711 N N . PHE A 1 99 ? 1.792 8.376 -15.648 1.00 95.44 99 PHE A N 1
ATOM 712 C CA . PHE A 1 99 ? 3.240 8.560 -15.591 1.00 95.44 99 PHE A CA 1
ATOM 713 C C . PHE A 1 99 ? 3.682 9.705 -16.504 1.00 95.44 99 PHE A C 1
ATOM 715 O O . PHE A 1 99 ? 3.041 10.003 -17.511 1.00 95.44 99 PHE A O 1
ATOM 722 N N . ALA A 1 100 ? 4.752 10.395 -16.121 1.00 94.62 100 ALA A N 1
ATOM 723 C CA . ALA A 1 100 ? 5.502 11.247 -17.038 1.00 94.62 100 ALA A CA 1
ATOM 724 C C . ALA A 1 100 ? 6.478 10.396 -17.868 1.00 94.62 100 ALA A C 1
ATOM 726 O O . ALA A 1 100 ? 6.542 9.176 -17.711 1.00 94.62 100 ALA A O 1
ATOM 727 N N . GLU A 1 101 ? 7.245 11.051 -18.740 1.00 93.12 101 GLU A N 1
ATOM 728 C CA . GLU A 1 101 ? 8.293 10.390 -19.515 1.00 93.12 101 GLU A CA 1
ATOM 729 C C . GLU A 1 101 ? 9.281 9.649 -18.585 1.00 93.12 101 GLU A C 1
ATOM 731 O O . GLU A 1 101 ? 9.816 10.261 -17.651 1.00 93.12 101 GLU A O 1
ATOM 736 N N . PRO A 1 102 ? 9.498 8.335 -18.788 1.00 92.69 102 PRO A N 1
ATOM 737 C CA . PRO A 1 102 ? 10.435 7.557 -17.988 1.00 92.69 102 PRO A CA 1
ATOM 738 C C . PRO A 1 102 ? 11.875 8.037 -18.137 1.00 92.69 102 PRO A C 1
ATOM 740 O O . PRO A 1 102 ? 12.340 8.320 -19.240 1.00 92.69 102 PRO A O 1
ATOM 743 N N . ILE A 1 103 ? 12.627 8.020 -17.037 1.00 95.69 103 ILE A N 1
ATOM 744 C CA . ILE A 1 103 ? 14.082 8.168 -17.098 1.00 95.69 103 ILE A CA 1
ATOM 745 C C . ILE A 1 103 ? 14.689 6.768 -17.136 1.00 95.69 103 ILE A C 1
ATOM 747 O O . ILE A 1 103 ? 14.688 6.051 -16.133 1.00 95.69 103 ILE A O 1
ATOM 751 N N . SER A 1 104 ? 15.225 6.387 -18.293 1.00 95.06 104 SER A N 1
ATOM 752 C CA . SER A 1 104 ? 15.909 5.105 -18.460 1.00 95.06 104 SER A CA 1
ATOM 753 C C . SER A 1 104 ? 17.295 5.140 -17.817 1.00 95.06 104 SER A C 1
ATOM 755 O O . SER A 1 104 ? 18.162 5.903 -18.244 1.00 95.06 104 SER A O 1
ATOM 757 N N . ILE A 1 105 ? 17.536 4.262 -16.840 1.00 96.25 105 ILE A N 1
ATOM 758 C CA . ILE A 1 105 ? 18.885 3.994 -16.309 1.00 96.25 105 ILE A CA 1
ATOM 759 C C . ILE A 1 105 ? 19.598 2.958 -17.189 1.00 96.25 105 ILE A C 1
ATOM 761 O O . ILE A 1 105 ? 20.818 2.995 -17.340 1.00 96.25 105 ILE A O 1
ATOM 765 N N . GLY A 1 106 ? 18.833 2.052 -17.805 1.00 94.94 106 GLY A N 1
ATOM 766 C CA . GLY A 1 106 ? 19.333 1.010 -18.696 1.00 94.94 106 GLY A CA 1
ATOM 767 C C . GLY A 1 106 ? 19.682 -0.290 -17.968 1.00 94.94 106 GLY A C 1
ATOM 768 O O . GLY A 1 106 ? 19.089 -0.643 -16.945 1.00 94.94 106 GLY A O 1
ATOM 769 N N . SER A 1 107 ? 20.621 -1.047 -18.534 1.00 97.38 107 SER A N 1
ATOM 770 C CA . SER A 1 107 ? 21.007 -2.366 -18.026 1.00 97.38 107 SER A CA 1
ATOM 771 C C . SER A 1 107 ? 21.779 -2.279 -16.707 1.00 97.38 107 SER A C 1
ATOM 773 O O . SER A 1 107 ? 22.800 -1.604 -16.602 1.00 97.38 107 SER A O 1
ATOM 775 N N . VAL A 1 108 ? 21.330 -3.046 -15.718 1.00 95.56 108 VAL A N 1
ATOM 776 C CA . VAL A 1 108 ? 21.946 -3.225 -14.396 1.00 95.56 108 VAL A CA 1
ATOM 777 C C . VAL A 1 108 ? 22.166 -4.725 -14.127 1.00 95.56 108 VAL A C 1
ATOM 779 O O . VAL A 1 108 ? 21.629 -5.564 -14.856 1.00 95.56 108 VAL A O 1
ATOM 782 N N . PRO A 1 109 ? 22.920 -5.133 -13.083 1.00 96.69 109 PRO A N 1
ATOM 783 C CA . PRO A 1 109 ? 23.236 -6.550 -12.863 1.00 96.69 109 PRO A CA 1
ATOM 784 C C . PRO A 1 109 ? 22.017 -7.485 -12.840 1.00 96.69 109 PRO A C 1
ATOM 786 O O . PRO A 1 109 ? 22.104 -8.615 -13.320 1.00 96.69 109 PRO A O 1
ATOM 7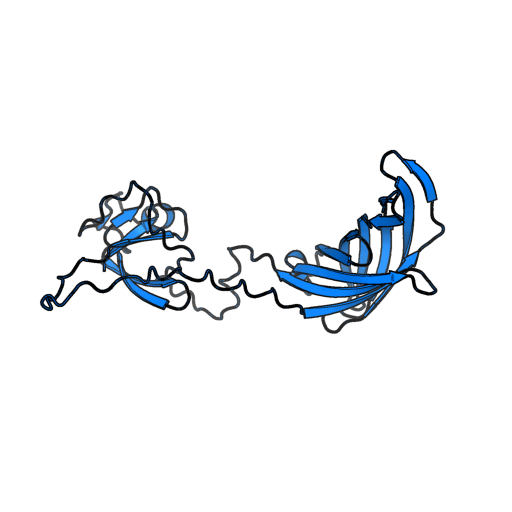89 N N . TYR A 1 110 ? 20.871 -7.010 -12.351 1.00 93.81 110 TYR A N 1
ATOM 790 C CA . TYR A 1 110 ? 19.667 -7.819 -12.151 1.00 93.81 110 TYR A CA 1
ATOM 791 C C . TYR A 1 110 ? 18.599 -7.675 -13.251 1.00 93.81 110 TYR A C 1
ATOM 793 O O . TYR A 1 110 ? 17.572 -8.345 -13.173 1.00 93.81 110 TYR A O 1
ATOM 801 N N . GLY A 1 111 ? 18.818 -6.848 -14.280 1.00 97.06 111 GLY A N 1
ATOM 802 C CA . GLY A 1 111 ? 17.797 -6.561 -15.292 1.00 97.06 111 GLY A CA 1
ATOM 803 C C . GLY A 1 111 ? 17.945 -5.176 -15.914 1.00 97.06 111 GLY A C 1
ATOM 804 O O . GLY A 1 111 ? 19.054 -4.656 -15.982 1.00 97.06 111 GLY A O 1
ATOM 805 N N . THR A 1 112 ? 16.844 -4.564 -16.334 1.00 97.69 112 THR A N 1
ATOM 806 C CA . THR A 1 112 ? 16.795 -3.146 -16.718 1.00 97.69 112 THR A CA 1
ATOM 807 C C . THR A 1 112 ? 16.108 -2.329 -15.632 1.00 97.69 112 THR A C 1
ATOM 809 O O . THR A 1 112 ? 15.223 -2.823 -14.926 1.00 97.69 112 THR A O 1
ATOM 812 N N . ARG A 1 113 ? 16.561 -1.088 -15.460 1.00 96.81 113 ARG A N 1
ATOM 813 C CA . ARG A 1 113 ? 16.039 -0.161 -14.458 1.00 96.81 113 ARG A CA 1
ATOM 814 C C . ARG A 1 113 ? 15.553 1.110 -15.140 1.00 96.81 113 ARG A C 1
ATOM 816 O O . ARG A 1 113 ? 16.322 1.745 -15.858 1.00 96.81 113 ARG A O 1
ATOM 823 N N . ASP A 1 114 ? 14.331 1.498 -14.808 1.00 93.94 114 ASP A N 1
ATOM 824 C CA . ASP A 1 114 ? 13.732 2.768 -15.196 1.00 93.94 114 ASP A CA 1
ATOM 825 C C . ASP A 1 114 ? 13.233 3.490 -13.943 1.00 93.94 114 ASP A C 1
ATOM 827 O O . ASP A 1 114 ? 12.903 2.867 -12.933 1.00 93.94 114 ASP A O 1
ATOM 831 N N . LEU A 1 115 ? 13.211 4.816 -14.004 1.00 96.62 115 LEU A N 1
ATOM 832 C CA . LEU A 1 115 ? 12.556 5.660 -13.016 1.00 96.62 115 LEU A CA 1
ATOM 833 C C . LEU A 1 115 ? 11.250 6.173 -13.622 1.00 96.62 115 LEU A C 1
ATOM 835 O O . LEU A 1 115 ? 11.252 7.037 -14.505 1.00 96.62 115 LEU A O 1
ATOM 839 N N . LEU A 1 116 ? 10.134 5.627 -13.149 1.00 95.69 116 LEU A N 1
ATOM 840 C CA . LEU A 1 116 ? 8.794 5.956 -13.616 1.00 95.69 116 LEU A CA 1
ATOM 841 C C . LEU A 1 116 ? 8.211 7.041 -12.710 1.00 95.69 116 LEU A C 1
ATOM 843 O O . LEU A 1 116 ? 7.798 6.790 -11.577 1.00 95.69 116 LEU A O 1
ATOM 847 N N . THR A 1 117 ? 8.195 8.279 -13.197 1.00 97.12 117 THR A N 1
ATOM 848 C CA . THR A 1 117 ? 7.657 9.404 -12.422 1.00 97.12 117 THR A CA 1
ATOM 849 C C . THR A 1 117 ? 6.134 9.373 -12.463 1.00 97.12 117 THR A C 1
ATOM 851 O O . THR A 1 117 ? 5.543 9.585 -13.521 1.00 97.12 117 THR A O 1
ATOM 854 N N . ILE A 1 118 ? 5.491 9.164 -11.314 1.00 97.75 118 ILE A N 1
ATOM 855 C CA . ILE A 1 118 ? 4.033 9.228 -11.177 1.00 97.75 118 ILE A CA 1
ATOM 856 C C . ILE A 1 118 ? 3.634 10.705 -11.184 1.00 97.75 118 ILE A C 1
ATOM 858 O O . ILE A 1 118 ? 3.989 11.485 -10.293 1.00 97.75 118 ILE A O 1
ATOM 862 N N . SER A 1 119 ? 2.935 11.108 -12.242 1.00 96.62 119 SER A N 1
ATOM 863 C CA . SER A 1 119 ? 2.608 12.502 -12.535 1.00 96.62 119 SER A CA 1
ATOM 864 C C . SER A 1 119 ? 1.230 12.916 -12.023 1.00 96.62 119 SER A C 1
ATOM 866 O O . SER A 1 119 ? 1.013 14.119 -11.823 1.00 96.62 119 SER A O 1
ATOM 868 N N . GLY A 1 120 ? 0.345 11.944 -11.803 1.00 97.25 120 GLY A N 1
ATOM 869 C CA . GLY A 1 120 ? -1.022 12.140 -11.350 1.00 97.25 120 GLY A CA 1
ATOM 870 C C . GLY A 1 120 ? -1.842 10.855 -11.439 1.00 97.25 120 GLY A C 1
ATOM 871 O O . GLY A 1 120 ? -1.301 9.747 -11.404 1.00 97.25 120 GLY A O 1
ATOM 872 N N . GLY A 1 121 ? -3.161 11.019 -11.529 1.00 96.81 121 GLY A N 1
ATOM 873 C CA . GLY A 1 121 ? -4.109 9.912 -11.533 1.00 96.81 121 GLY A CA 1
ATOM 874 C C . GLY A 1 121 ? -5.322 10.168 -10.650 1.00 96.81 121 GLY A C 1
ATOM 875 O O . GLY A 1 121 ? -5.487 11.248 -10.072 1.00 96.81 121 GLY A O 1
ATOM 876 N N . ASN A 1 122 ? -6.172 9.158 -10.522 1.00 96.81 122 ASN A N 1
ATOM 877 C CA . ASN A 1 122 ? -7.365 9.205 -9.686 1.00 96.81 122 ASN A CA 1
ATOM 878 C C . ASN A 1 122 ? -7.571 7.890 -8.936 1.00 96.81 122 ASN A C 1
ATOM 880 O O . ASN A 1 122 ? -7.248 6.817 -9.440 1.00 96.81 122 ASN A O 1
ATOM 884 N N . ALA A 1 123 ? -8.146 7.986 -7.742 1.00 96.81 123 ALA A N 1
ATOM 885 C CA . ALA A 1 123 ? -8.570 6.840 -6.956 1.00 96.81 123 ALA A CA 1
ATOM 886 C C . ALA A 1 123 ? -10.038 6.976 -6.556 1.00 96.81 123 ALA A C 1
ATOM 888 O O . ALA A 1 123 ? -10.502 8.065 -6.207 1.00 96.81 123 ALA A O 1
ATOM 889 N N . VAL A 1 124 ? -10.771 5.866 -6.600 1.00 96.12 124 VAL A N 1
ATOM 890 C CA . VAL A 1 124 ? -12.192 5.811 -6.242 1.00 96.12 124 VAL A CA 1
ATOM 891 C C . VAL A 1 124 ? -12.463 4.529 -5.473 1.00 96.12 124 VAL A C 1
ATOM 893 O O . VAL A 1 124 ? -12.106 3.439 -5.915 1.00 96.12 124 VAL A O 1
ATOM 896 N N . GLY A 1 125 ? -13.131 4.638 -4.328 1.00 94.81 125 GLY A N 1
ATOM 897 C CA . GLY A 1 125 ? -13.502 3.467 -3.550 1.00 94.81 125 GLY A CA 1
ATOM 898 C C . GLY A 1 125 ? -14.552 3.743 -2.482 1.00 94.81 125 GLY A C 1
ATOM 899 O O . GLY A 1 125 ? -14.831 4.890 -2.150 1.00 94.81 125 GLY A O 1
ATOM 900 N N . PRO A 1 126 ? -15.150 2.691 -1.908 1.00 92.19 126 PRO A N 1
ATOM 901 C CA . PRO A 1 126 ? -16.147 2.828 -0.849 1.00 92.19 126 PRO A CA 1
ATOM 902 C C . PRO A 1 126 ? -15.553 3.212 0.516 1.00 92.19 126 PRO A C 1
ATOM 904 O O . PRO A 1 126 ? -16.297 3.596 1.418 1.00 92.19 126 PRO A O 1
ATOM 907 N N . LYS A 1 127 ? -14.237 3.041 0.720 1.00 86.94 127 LYS A N 1
ATOM 908 C CA . LYS A 1 127 ? -13.562 3.264 2.016 1.00 86.94 127 LYS A CA 1
ATOM 909 C C . LYS A 1 127 ? -12.647 4.485 2.044 1.00 86.94 127 LYS A C 1
ATOM 911 O O . LYS A 1 127 ? -12.233 4.894 3.127 1.00 86.94 127 LYS A O 1
ATOM 916 N N . ILE A 1 128 ? -12.350 5.053 0.882 1.00 86.00 128 ILE A N 1
ATOM 917 C CA . ILE A 1 128 ? -11.578 6.282 0.723 1.00 86.00 128 ILE A CA 1
ATOM 918 C C . ILE A 1 128 ? -12.439 7.219 -0.111 1.00 86.00 128 ILE A C 1
ATOM 920 O O . ILE A 1 128 ? -12.981 6.787 -1.126 1.00 86.00 128 ILE A O 1
ATOM 924 N N . SER A 1 129 ? -12.607 8.472 0.325 1.00 87.50 129 SER A N 1
ATOM 925 C CA . SER A 1 129 ? -13.267 9.469 -0.523 1.00 87.50 129 SER A CA 1
ATOM 926 C C . SER A 1 129 ? -12.549 9.519 -1.866 1.00 87.50 129 SER A C 1
ATOM 928 O O . SER A 1 129 ? -11.325 9.376 -1.892 1.00 87.50 129 SER A O 1
ATOM 930 N N . ALA A 1 130 ? -13.284 9.721 -2.962 1.00 87.75 130 ALA A N 1
ATOM 931 C CA . ALA A 1 130 ? -12.654 9.921 -4.263 1.00 87.75 130 ALA A CA 1
ATOM 932 C C . ALA A 1 130 ? -11.494 10.924 -4.128 1.00 87.75 130 ALA A C 1
ATOM 934 O O . ALA A 1 130 ? -11.536 11.836 -3.297 1.00 87.75 130 ALA A O 1
ATOM 935 N N . GLY A 1 131 ? -10.399 10.654 -4.828 1.00 93.19 131 GLY A N 1
ATOM 936 C CA . GLY A 1 131 ? -9.152 11.366 -4.610 1.00 93.19 131 GLY A CA 1
ATOM 937 C C . GLY A 1 131 ? -8.289 11.423 -5.855 1.00 93.19 131 GLY A C 1
ATOM 938 O O . GLY A 1 131 ? -8.469 10.667 -6.812 1.00 93.19 131 GLY A O 1
ATOM 939 N N . LYS A 1 132 ? -7.330 12.342 -5.831 1.00 97.69 132 LYS A N 1
ATOM 940 C CA . LYS A 1 132 ? -6.347 12.552 -6.889 1.00 97.69 132 LYS A CA 1
ATOM 941 C C . LYS A 1 132 ? -4.994 12.044 -6.441 1.00 97.69 132 LYS A C 1
ATOM 943 O O . LYS A 1 132 ? -4.542 12.336 -5.333 1.00 97.69 132 LYS A O 1
ATOM 948 N N . VAL A 1 133 ? -4.332 11.317 -7.325 1.00 97.94 133 VAL A N 1
ATOM 949 C CA . VAL A 1 133 ? -2.939 10.934 -7.114 1.00 97.94 133 VAL A CA 1
ATOM 950 C C . VAL A 1 133 ? -2.091 12.188 -7.300 1.00 97.94 133 VAL A C 1
ATOM 952 O O . VAL A 1 133 ? -2.269 12.937 -8.262 1.00 97.94 133 VAL A O 1
ATOM 955 N N . GLY A 1 134 ? -1.227 12.452 -6.327 1.00 95.62 134 GLY A N 1
ATOM 956 C CA . GLY A 1 134 ? -0.273 13.546 -6.359 1.00 95.62 134 GLY A CA 1
ATOM 957 C C . GLY A 1 134 ? 0.975 13.153 -7.137 1.00 95.62 134 GLY A C 1
ATOM 958 O O . GLY A 1 134 ? 0.902 12.725 -8.288 1.00 95.62 134 GLY A O 1
ATOM 959 N N . LYS A 1 135 ? 2.139 13.338 -6.517 1.00 93.12 135 LYS A N 1
ATOM 960 C CA . LYS A 1 135 ? 3.428 12.984 -7.116 1.00 93.12 135 LYS A CA 1
ATOM 961 C C . LYS A 1 135 ? 3.979 11.721 -6.483 1.00 93.12 135 LYS A C 1
ATOM 963 O O . LYS A 1 135 ? 3.707 11.425 -5.320 1.00 93.12 135 LYS A O 1
ATOM 968 N N . GLY A 1 136 ? 4.779 11.010 -7.260 1.00 97.50 136 GLY A N 1
ATOM 969 C CA . GLY A 1 136 ? 5.458 9.817 -6.803 1.00 97.50 136 GLY A CA 1
ATOM 970 C C . GLY A 1 136 ? 6.519 9.340 -7.774 1.00 97.50 136 GLY A C 1
ATOM 971 O O . GLY A 1 136 ? 6.734 9.932 -8.834 1.00 97.50 136 GLY A O 1
ATOM 972 N N . LEU A 1 137 ? 7.174 8.256 -7.396 1.00 97.81 137 LEU A N 1
ATOM 973 C CA . LEU A 1 137 ? 8.211 7.610 -8.177 1.00 97.81 137 LEU A CA 1
ATOM 974 C C . LEU A 1 137 ? 8.098 6.105 -7.984 1.00 97.81 137 LEU A C 1
ATOM 976 O O . LEU A 1 137 ? 7.969 5.653 -6.851 1.00 97.81 137 LEU A O 1
ATOM 980 N N . ASP A 1 138 ? 8.188 5.364 -9.077 1.00 97.00 138 ASP A N 1
ATOM 981 C CA . ASP A 1 138 ? 8.430 3.927 -9.076 1.00 97.00 138 ASP A CA 1
ATOM 982 C C . ASP A 1 138 ? 9.819 3.683 -9.670 1.00 97.00 138 ASP A C 1
ATOM 984 O O . ASP A 1 138 ? 10.098 4.060 -10.810 1.00 97.00 138 ASP A O 1
ATOM 988 N N . TRP A 1 139 ? 10.717 3.102 -8.877 1.00 95.88 139 TRP A N 1
ATOM 989 C CA . TRP A 1 139 ? 12.053 2.714 -9.333 1.00 95.88 139 TRP A CA 1
ATOM 990 C C . TRP A 1 139 ? 12.120 1.228 -9.685 1.00 95.88 139 TRP A C 1
ATOM 992 O O . TRP A 1 139 ? 13.154 0.589 -9.479 1.00 95.88 139 TRP A O 1
ATOM 1002 N N . GLY A 1 140 ? 11.029 0.648 -10.180 1.00 91.88 140 GLY A N 1
ATOM 1003 C CA . GLY A 1 140 ? 10.883 -0.777 -10.440 1.00 91.88 140 GLY A CA 1
ATOM 1004 C C . GLY A 1 140 ? 11.961 -1.394 -11.339 1.00 91.88 140 GLY A C 1
ATOM 1005 O O . GLY A 1 140 ? 12.602 -0.741 -12.163 1.00 91.88 140 GLY A O 1
ATOM 1006 N N . LEU A 1 141 ? 12.203 -2.693 -11.144 1.00 96.62 141 LEU A N 1
ATOM 1007 C CA . LEU A 1 141 ? 13.177 -3.478 -11.911 1.00 96.62 141 LEU A CA 1
ATOM 1008 C C . LEU A 1 141 ? 12.458 -4.429 -12.862 1.00 96.62 141 LEU A C 1
ATOM 1010 O O . LEU A 1 141 ? 11.670 -5.259 -12.408 1.00 96.62 141 LEU A O 1
ATOM 1014 N N . THR A 1 142 ? 12.829 -4.421 -14.138 1.00 97.31 142 THR A N 1
ATOM 1015 C CA . THR A 1 142 ? 12.456 -5.499 -15.060 1.00 97.31 142 THR A CA 1
ATOM 1016 C C . THR A 1 142 ? 13.574 -6.529 -15.097 1.00 97.31 142 THR A C 1
ATOM 1018 O O . THR A 1 142 ? 14.677 -6.250 -15.562 1.00 97.31 142 THR A O 1
ATOM 1021 N N . SER A 1 143 ? 13.313 -7.729 -14.580 1.00 97.38 143 SER A N 1
ATOM 1022 C CA . SER A 1 143 ? 14.277 -8.836 -14.613 1.00 97.38 143 SER A CA 1
ATOM 1023 C C . SER A 1 143 ? 14.609 -9.267 -16.047 1.00 97.38 143 SER A C 1
ATOM 1025 O O . SER A 1 143 ? 13.872 -8.987 -16.992 1.00 97.38 143 SER A O 1
ATOM 1027 N N . ARG A 1 144 ? 15.694 -10.031 -16.223 1.00 96.69 144 ARG A N 1
ATOM 1028 C CA . ARG A 1 144 ? 16.082 -10.587 -17.538 1.00 96.69 144 ARG A CA 1
ATOM 1029 C C . ARG A 1 144 ? 15.026 -11.527 -18.133 1.00 96.69 144 ARG A C 1
ATOM 1031 O O . ARG A 1 144 ? 15.029 -11.769 -19.332 1.00 96.69 144 ARG A O 1
ATOM 1038 N N . GLN A 1 145 ? 14.145 -12.059 -17.291 1.00 95.50 145 GLN A N 1
ATOM 1039 C CA . GLN A 1 145 ? 13.017 -12.910 -17.657 1.00 95.50 145 GLN A CA 1
ATOM 1040 C C . GLN A 1 145 ? 11.756 -12.103 -18.016 1.00 95.50 145 GLN A C 1
ATOM 1042 O O . GLN A 1 145 ? 10.723 -12.696 -18.304 1.00 95.50 145 GLN A O 1
ATOM 1047 N N . GLY A 1 146 ? 11.817 -10.767 -17.980 1.00 94.44 146 GLY A N 1
ATOM 1048 C CA . GLY A 1 146 ? 10.696 -9.883 -18.309 1.00 94.44 146 GLY A CA 1
ATOM 1049 C C . GLY A 1 146 ? 9.725 -9.616 -17.156 1.00 94.44 146 GLY A C 1
ATOM 1050 O O . GLY A 1 146 ? 8.716 -8.952 -17.360 1.00 94.44 146 GLY A O 1
ATOM 1051 N N . VAL A 1 147 ? 10.008 -10.095 -15.938 1.00 94.94 147 VAL A N 1
ATOM 1052 C CA . VAL A 1 147 ? 9.165 -9.807 -14.763 1.00 94.94 147 VAL A CA 1
ATOM 1053 C C . VAL A 1 147 ? 9.475 -8.408 -14.239 1.00 94.94 147 VAL A C 1
ATOM 1055 O O . VAL A 1 147 ? 10.590 -8.179 -13.758 1.00 94.94 147 VAL A O 1
ATOM 1058 N N . PHE A 1 148 ? 8.492 -7.508 -14.304 1.00 95.94 148 PHE A N 1
ATOM 1059 C CA . PHE A 1 148 ? 8.560 -6.180 -13.695 1.00 95.94 148 PHE A CA 1
ATOM 1060 C C . PHE A 1 148 ? 8.252 -6.247 -12.197 1.00 95.94 148 PHE A C 1
ATOM 1062 O O . PHE A 1 148 ? 7.280 -6.870 -11.770 1.00 95.94 148 PHE A O 1
ATOM 1069 N N . SER A 1 149 ? 9.103 -5.616 -11.397 1.00 96.50 149 SER A N 1
ATOM 1070 C CA . SER A 1 149 ? 9.017 -5.593 -9.938 1.00 96.50 149 SER A CA 1
ATOM 1071 C C . SER A 1 149 ? 8.922 -4.142 -9.472 1.00 96.50 149 SER A C 1
ATOM 1073 O O . SER A 1 149 ? 9.978 -3.515 -9.335 1.00 96.50 149 SER A O 1
ATOM 1075 N N . PRO A 1 150 ? 7.704 -3.596 -9.295 1.00 96.12 150 PRO A N 1
ATOM 1076 C CA . PRO A 1 150 ? 7.519 -2.217 -8.856 1.00 96.12 150 PRO A CA 1
ATOM 1077 C C . PRO A 1 150 ? 8.050 -2.015 -7.437 1.00 96.12 150 PRO A C 1
ATOM 1079 O O . PRO A 1 150 ? 8.031 -2.934 -6.606 1.00 96.12 150 PRO A O 1
ATOM 1082 N N . ASP A 1 151 ? 8.529 -0.805 -7.179 1.00 96.69 151 ASP A N 1
ATOM 1083 C CA . ASP A 1 151 ? 8.926 -0.311 -5.862 1.00 96.69 151 ASP A CA 1
ATOM 1084 C C . ASP A 1 151 ? 8.667 1.198 -5.863 1.00 96.69 151 ASP A C 1
ATOM 1086 O O . ASP A 1 151 ? 9.479 1.990 -6.351 1.00 96.69 151 ASP A O 1
ATOM 1090 N N . ALA A 1 152 ? 7.461 1.558 -5.430 1.00 97.38 152 ALA A N 1
ATOM 1091 C CA . ALA A 1 152 ? 6.879 2.867 -5.648 1.00 97.38 152 ALA A CA 1
ATOM 1092 C C . ALA A 1 152 ? 6.462 3.561 -4.352 1.00 97.38 152 ALA A C 1
ATOM 1094 O O . ALA A 1 152 ? 6.009 2.942 -3.388 1.00 97.38 152 ALA A O 1
ATOM 1095 N N . LEU A 1 153 ? 6.565 4.885 -4.379 1.00 98.19 153 LEU A N 1
ATOM 1096 C CA . LEU A 1 153 ? 6.040 5.796 -3.371 1.00 98.19 153 LEU A CA 1
ATOM 1097 C C . LEU A 1 153 ? 5.229 6.880 -4.074 1.00 98.19 153 LEU A C 1
ATOM 1099 O O . LEU A 1 153 ? 5.743 7.523 -4.989 1.00 98.19 153 LEU A O 1
ATOM 1103 N N . TYR A 1 154 ? 4.010 7.148 -3.616 1.00 98.50 154 TYR A N 1
ATOM 1104 C CA . TYR A 1 154 ? 3.216 8.277 -4.107 1.00 98.50 154 TYR A CA 1
ATOM 1105 C C . TYR A 1 154 ? 2.254 8.820 -3.053 1.00 98.50 154 TYR A C 1
ATOM 1107 O O . TYR A 1 154 ? 1.901 8.134 -2.096 1.00 98.50 154 TYR A O 1
ATOM 1115 N N . SER A 1 155 ? 1.817 10.069 -3.227 1.00 98.12 155 SER A N 1
ATOM 1116 C CA . SER A 1 155 ? 0.743 10.649 -2.418 1.00 98.12 155 SER A CA 1
ATOM 1117 C C . SER A 1 155 ? -0.625 10.466 -3.076 1.00 98.12 155 SER A C 1
ATOM 1119 O O . SER A 1 155 ? -0.782 10.598 -4.289 1.00 98.12 155 SER A O 1
ATOM 1121 N N . LEU A 1 156 ? -1.643 10.222 -2.258 1.00 98.19 156 LEU A N 1
ATOM 1122 C CA . LEU A 1 156 ? -3.054 10.304 -2.609 1.00 98.19 156 LEU A CA 1
ATOM 1123 C C . LEU A 1 156 ? -3.690 11.443 -1.809 1.00 98.19 156 LEU A C 1
ATOM 1125 O O . LEU A 1 156 ? -3.615 11.463 -0.580 1.00 98.19 156 LEU A O 1
ATOM 1129 N N . HIS A 1 157 ? -4.324 12.378 -2.509 1.00 98.06 157 HIS A N 1
ATOM 1130 C CA . HIS A 1 157 ? -5.062 13.492 -1.924 1.00 98.06 157 HIS A CA 1
ATOM 1131 C C . HIS A 1 157 ? -6.555 13.222 -2.057 1.00 98.06 157 HIS A C 1
ATOM 1133 O O . HIS A 1 157 ? -7.073 13.123 -3.168 1.00 98.06 157 HIS A O 1
ATOM 1139 N N . THR A 1 158 ? -7.246 13.072 -0.936 1.00 97.56 158 THR A N 1
ATOM 1140 C CA . THR A 1 158 ? -8.682 12.794 -0.923 1.00 97.56 158 THR A CA 1
ATOM 1141 C C . THR A 1 158 ? -9.491 14.084 -1.086 1.00 97.56 158 THR A C 1
ATOM 1143 O O . THR A 1 158 ? -9.049 15.161 -0.682 1.00 97.56 158 THR A O 1
ATOM 1146 N N . ASP A 1 159 ? -10.703 13.984 -1.636 1.00 96.56 159 ASP A N 1
ATOM 1147 C CA . ASP A 1 159 ? -11.606 15.134 -1.818 1.00 96.56 159 ASP A CA 1
ATOM 1148 C C . ASP A 1 159 ? -12.033 15.777 -0.486 1.00 96.56 159 ASP A C 1
ATOM 1150 O O . ASP A 1 159 ? -12.412 16.944 -0.436 1.00 96.56 159 ASP A O 1
ATOM 1154 N N . ASP A 1 160 ? -11.928 15.037 0.617 1.00 96.19 160 ASP A N 1
ATOM 1155 C CA . ASP A 1 160 ? -12.153 15.519 1.979 1.00 96.19 160 ASP A CA 1
ATOM 1156 C C . ASP A 1 160 ? -10.861 15.954 2.693 1.00 96.19 160 ASP A C 1
ATOM 1158 O O . ASP A 1 160 ? -10.781 15.934 3.922 1.00 96.19 160 ASP A O 1
ATOM 1162 N N . ASN A 1 161 ? -9.869 16.391 1.912 1.00 95.69 161 ASN A N 1
ATOM 1163 C CA . ASN A 1 161 ? -8.677 17.109 2.358 1.00 95.69 161 ASN A CA 1
ATOM 1164 C C . ASN A 1 161 ? -7.739 16.309 3.284 1.00 95.69 161 ASN A C 1
ATOM 1166 O O . ASN A 1 161 ? -7.128 16.862 4.201 1.00 95.69 161 ASN A O 1
ATOM 1170 N N . ALA A 1 162 ? -7.595 15.005 3.044 1.00 97.56 162 ALA A N 1
ATOM 1171 C CA . ALA A 1 162 ? -6.540 14.197 3.643 1.00 97.56 162 ALA A CA 1
ATOM 1172 C C . ALA A 1 162 ? -5.444 13.880 2.622 1.00 97.56 162 ALA A C 1
ATOM 1174 O O . ALA A 1 162 ? -5.694 13.755 1.426 1.00 97.56 162 ALA A O 1
ATOM 1175 N N . THR A 1 163 ? -4.217 13.716 3.113 1.00 98.12 163 THR A N 1
ATOM 1176 C CA . THR A 1 163 ? -3.099 13.198 2.318 1.00 98.12 163 THR A CA 1
ATOM 1177 C C . THR A 1 163 ? -2.665 11.857 2.885 1.00 98.12 163 THR A C 1
ATOM 1179 O O . THR A 1 163 ? -2.466 11.728 4.095 1.00 98.12 163 THR A O 1
ATOM 1182 N N . ILE A 1 164 ? -2.543 10.863 2.011 1.00 98.19 164 ILE A N 1
ATOM 1183 C CA . ILE A 1 164 ? -2.124 9.501 2.333 1.00 98.19 164 ILE A CA 1
ATOM 1184 C C . ILE A 1 164 ? -0.904 9.190 1.469 1.00 98.19 164 ILE A C 1
ATOM 1186 O O . ILE A 1 164 ? -0.988 9.251 0.247 1.00 98.19 164 ILE A O 1
ATOM 1190 N N . LEU A 1 165 ? 0.229 8.876 2.085 1.00 98.50 165 LEU A N 1
ATOM 1191 C CA . LEU A 1 165 ? 1.368 8.282 1.396 1.00 98.50 165 LEU A CA 1
ATOM 1192 C C . LEU A 1 165 ? 1.109 6.795 1.197 1.00 98.50 165 LEU A C 1
ATOM 1194 O O . LEU A 1 165 ? 0.619 6.115 2.099 1.00 98.50 165 LEU A O 1
ATOM 1198 N N . ILE A 1 166 ? 1.435 6.310 0.008 1.00 98.38 166 ILE A N 1
ATOM 1199 C CA . ILE A 1 166 ? 1.259 4.928 -0.406 1.00 98.38 166 ILE A CA 1
ATOM 1200 C C . ILE A 1 166 ? 2.625 4.382 -0.795 1.00 98.38 166 ILE A C 1
ATOM 1202 O O . ILE A 1 166 ? 3.318 4.975 -1.622 1.00 98.38 166 ILE A O 1
ATOM 1206 N N . PHE A 1 167 ? 2.986 3.255 -0.189 1.00 98.19 167 PHE A N 1
ATOM 1207 C CA . PHE A 1 167 ? 4.194 2.496 -0.483 1.00 98.19 167 PHE A CA 1
ATOM 1208 C C . PHE A 1 167 ? 3.776 1.193 -1.143 1.00 98.19 167 PHE A C 1
ATOM 1210 O O . PHE A 1 167 ? 2.990 0.439 -0.568 1.00 98.19 167 PHE A O 1
ATOM 1217 N N . GLU A 1 168 ? 4.302 0.924 -2.326 1.00 96.62 168 GLU A N 1
ATOM 1218 C CA . GLU A 1 168 ? 3.951 -0.229 -3.140 1.00 96.62 168 GLU A CA 1
ATOM 1219 C C . GLU A 1 168 ? 5.204 -1.015 -3.489 1.00 96.62 168 GLU A C 1
ATOM 1221 O O . GLU A 1 168 ? 6.200 -0.438 -3.916 1.00 96.62 168 GLU A O 1
ATOM 1226 N N . LYS A 1 169 ? 5.157 -2.340 -3.350 1.00 96.81 169 LYS A N 1
ATOM 1227 C CA . LYS A 1 169 ? 6.248 -3.190 -3.825 1.00 96.81 169 LYS A CA 1
ATOM 1228 C C . LYS A 1 169 ? 5.771 -4.588 -4.183 1.00 96.81 169 LYS A C 1
ATOM 1230 O O . LYS A 1 169 ? 4.878 -5.146 -3.545 1.00 96.81 169 LYS A O 1
ATOM 1235 N N . GLY A 1 170 ? 6.371 -5.210 -5.189 1.00 95.75 170 GLY A N 1
ATOM 1236 C CA . GLY A 1 170 ? 6.007 -6.581 -5.541 1.00 95.75 170 GLY A CA 1
ATOM 1237 C C . GLY A 1 170 ? 6.551 -7.049 -6.875 1.00 95.75 170 GLY A C 1
ATOM 1238 O O . GLY A 1 170 ? 7.609 -6.610 -7.313 1.00 95.75 170 GLY A O 1
ATOM 1239 N N . HIS A 1 171 ? 5.808 -7.957 -7.499 1.00 95.19 171 HIS A N 1
ATOM 1240 C CA . HIS A 1 171 ? 6.064 -8.470 -8.838 1.00 95.19 171 HIS A CA 1
ATOM 1241 C C . HIS A 1 171 ? 4.761 -8.381 -9.617 1.00 95.19 171 HIS A C 1
ATOM 1243 O O . HIS A 1 171 ? 3.780 -9.027 -9.248 1.00 95.19 171 HIS A O 1
ATOM 1249 N N . ALA A 1 172 ? 4.740 -7.582 -10.681 1.00 92.94 172 ALA A N 1
ATOM 1250 C CA . ALA A 1 172 ? 3.546 -7.392 -11.489 1.00 92.94 172 ALA A CA 1
ATOM 1251 C C . ALA A 1 172 ? 2.973 -8.754 -11.949 1.00 92.94 172 ALA A C 1
ATOM 1253 O O . ALA A 1 172 ? 3.742 -9.638 -12.338 1.00 92.94 172 ALA A O 1
ATOM 1254 N N . PRO A 1 173 ? 1.641 -8.948 -11.891 1.00 95.06 173 PRO A N 1
ATOM 1255 C CA . PRO A 1 173 ? 0.609 -7.938 -11.641 1.00 95.06 173 PRO A CA 1
ATOM 1256 C C . PRO A 1 173 ? 0.231 -7.778 -10.156 1.00 95.06 173 PRO A C 1
ATOM 1258 O O . PRO A 1 173 ? -0.878 -7.342 -9.867 1.00 95.06 173 PRO A O 1
ATOM 1261 N N . HIS A 1 174 ? 1.080 -8.181 -9.208 1.00 96.75 174 HIS A N 1
ATOM 1262 C CA . HIS A 1 174 ? 0.737 -8.321 -7.792 1.00 96.75 174 HIS A CA 1
ATOM 1263 C C . HIS A 1 174 ? 1.675 -7.532 -6.875 1.00 96.75 174 HIS A C 1
ATOM 1265 O O . HIS A 1 174 ? 2.894 -7.725 -6.884 1.00 96.75 174 HIS A O 1
ATOM 1271 N N . VAL A 1 175 ? 1.103 -6.693 -6.016 1.00 96.69 175 VAL A N 1
ATOM 1272 C CA . VAL A 1 175 ? 1.878 -5.819 -5.129 1.00 96.69 175 VAL A CA 1
ATOM 1273 C C . VAL A 1 175 ? 1.315 -5.806 -3.718 1.00 96.69 175 VAL A C 1
ATOM 1275 O O . VAL A 1 175 ? 0.116 -5.978 -3.505 1.00 96.69 175 VAL A O 1
ATOM 1278 N N . HIS A 1 176 ? 2.193 -5.619 -2.736 1.00 96.69 176 HIS A N 1
ATOM 1279 C CA . HIS A 1 176 ? 1.787 -5.271 -1.383 1.00 96.69 176 HIS A CA 1
ATOM 1280 C C . HIS A 1 176 ? 1.795 -3.758 -1.234 1.00 96.69 176 HIS A C 1
ATOM 1282 O O . HIS A 1 176 ? 2.641 -3.078 -1.816 1.00 96.69 176 HIS A O 1
ATOM 1288 N N . ILE A 1 177 ? 0.852 -3.258 -0.444 1.00 97.50 177 ILE A N 1
ATOM 1289 C CA . ILE A 1 177 ? 0.669 -1.836 -0.207 1.00 97.50 177 ILE A CA 1
ATOM 1290 C C . ILE A 1 177 ? 0.623 -1.560 1.293 1.00 97.50 177 ILE A C 1
ATOM 1292 O O . ILE A 1 177 ? -0.094 -2.233 2.044 1.00 97.50 177 ILE A O 1
ATOM 1296 N N . LEU A 1 178 ? 1.370 -0.540 1.705 1.00 97.50 178 LEU A N 1
ATOM 1297 C CA . LEU A 1 178 ? 1.294 0.083 3.021 1.00 97.50 178 LEU A CA 1
ATOM 1298 C C . LEU A 1 178 ? 0.936 1.563 2.873 1.00 97.50 178 LEU A C 1
ATOM 1300 O O . LEU A 1 178 ? 1.110 2.157 1.807 1.00 97.50 178 LEU A O 1
ATOM 1304 N N . PHE A 1 179 ? 0.439 2.148 3.958 1.00 97.62 179 PHE A N 1
ATOM 1305 C CA . PHE A 1 179 ? -0.059 3.517 3.976 1.00 97.62 179 PHE A CA 1
ATOM 1306 C C . PHE A 1 179 ? 0.531 4.303 5.142 1.00 97.62 179 PHE A C 1
ATOM 1308 O O . PHE A 1 179 ? 0.759 3.743 6.214 1.00 97.62 179 PHE A O 1
ATOM 1315 N N . GLU A 1 180 ? 0.673 5.612 4.957 1.00 98.19 180 GLU A N 1
ATOM 1316 C CA . GLU A 1 180 ? 0.981 6.552 6.032 1.00 98.19 180 GLU A CA 1
ATOM 1317 C C . GLU A 1 180 ? 0.155 7.836 5.878 1.00 98.19 180 GLU A C 1
ATOM 1319 O O . GLU A 1 180 ? 0.078 8.429 4.804 1.00 98.19 180 GLU A O 1
ATOM 1324 N N . THR A 1 181 ? -0.507 8.278 6.943 1.00 97.62 181 THR A N 1
ATOM 1325 C CA . THR A 1 181 ? -1.303 9.506 6.955 1.00 97.62 181 THR A CA 1
ATOM 1326 C C . THR A 1 181 ? -1.392 10.109 8.353 1.00 97.62 181 THR A C 1
ATOM 1328 O O . THR A 1 181 ? -1.488 9.399 9.353 1.00 97.62 181 THR A O 1
ATOM 1331 N N . ALA A 1 182 ? -1.432 11.441 8.414 1.00 97.12 182 ALA A N 1
ATOM 1332 C CA . ALA A 1 182 ? -1.722 12.198 9.632 1.00 97.12 182 ALA A CA 1
ATOM 1333 C C . ALA A 1 182 ? -3.227 12.476 9.826 1.00 97.12 182 ALA A C 1
ATOM 1335 O O . ALA A 1 182 ? -3.613 13.115 10.801 1.00 97.12 182 ALA A O 1
ATOM 1336 N N . SER A 1 183 ? -4.090 12.052 8.894 1.00 96.75 183 SER A N 1
ATOM 1337 C CA . SER A 1 183 ? -5.527 12.322 8.977 1.00 96.75 183 SER A CA 1
ATOM 1338 C C . SER A 1 183 ? -6.200 11.450 10.040 1.00 96.75 183 SER A C 1
ATOM 1340 O O . SER A 1 183 ? -6.212 10.228 9.878 1.00 96.75 183 SER A O 1
ATOM 1342 N N . PRO A 1 184 ? -6.874 12.031 11.054 1.00 94.81 184 PRO A N 1
ATOM 1343 C CA . PRO A 1 184 ? -7.618 11.248 12.044 1.00 94.81 184 PRO A CA 1
ATOM 1344 C C . PRO A 1 184 ? -8.720 10.383 11.415 1.00 94.81 184 PRO A C 1
ATOM 1346 O O . PRO A 1 184 ? -9.001 9.276 11.867 1.00 94.81 184 PRO A O 1
ATOM 1349 N N . LYS A 1 185 ? -9.329 10.850 10.316 1.00 95.12 185 LYS A N 1
ATOM 1350 C CA . LYS A 1 185 ? -10.367 10.099 9.592 1.00 95.12 185 LYS A CA 1
ATOM 1351 C C . LYS A 1 185 ? -9.818 8.820 8.953 1.00 95.12 185 LYS A C 1
ATOM 1353 O O . LYS A 1 185 ? -10.520 7.807 8.891 1.00 95.12 185 LYS A O 1
ATOM 1358 N N . TYR A 1 186 ? -8.575 8.866 8.484 1.00 95.69 186 TYR A N 1
ATOM 1359 C CA . TYR A 1 186 ? -7.927 7.772 7.763 1.00 95.69 186 TYR A CA 1
ATOM 1360 C C . TYR A 1 186 ? -6.820 7.080 8.565 1.00 95.69 186 TYR A C 1
ATOM 1362 O O . TYR A 1 186 ? -6.155 6.202 8.030 1.00 95.69 186 TYR A O 1
ATOM 1370 N N . GLU A 1 187 ? -6.668 7.392 9.855 1.00 95.19 187 GLU A N 1
ATOM 1371 C CA . GLU A 1 187 ? -5.630 6.853 10.748 1.00 95.19 187 GLU A CA 1
ATOM 1372 C C . GLU A 1 187 ? -5.557 5.319 10.727 1.00 95.19 187 GLU A C 1
ATOM 1374 O O . GLU A 1 187 ? -4.487 4.721 10.811 1.00 95.19 187 GLU A O 1
ATOM 1379 N N . TRP A 1 188 ? -6.700 4.656 10.541 1.00 92.06 188 TRP A N 1
ATOM 1380 C CA . TRP A 1 188 ? -6.767 3.201 10.452 1.00 92.06 188 TRP A CA 1
ATOM 1381 C C . TRP A 1 188 ? -5.901 2.609 9.325 1.00 92.06 188 TRP A C 1
ATOM 1383 O O . TRP A 1 188 ? -5.498 1.447 9.442 1.00 92.06 188 TRP A O 1
ATOM 1393 N N . LEU A 1 189 ? -5.605 3.377 8.266 1.00 95.06 189 LEU A N 1
ATOM 1394 C CA . LEU A 1 189 ? -4.728 2.974 7.164 1.00 95.06 189 LEU A CA 1
ATOM 1395 C C . LEU A 1 189 ? -3.279 2.771 7.616 1.00 95.06 189 LEU A C 1
ATOM 1397 O O . LEU A 1 189 ? -2.639 1.855 7.114 1.00 95.06 189 LEU A O 1
ATOM 1401 N N . ASN A 1 190 ? -2.802 3.511 8.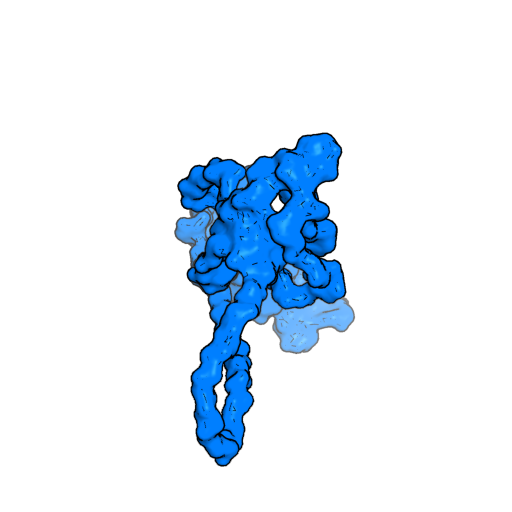623 1.00 94.19 190 ASN A N 1
ATOM 1402 C CA . ASN A 1 190 ? -1.438 3.373 9.166 1.00 94.19 190 ASN A CA 1
ATOM 1403 C C . ASN A 1 190 ? -1.167 1.975 9.743 1.00 94.19 190 ASN A C 1
ATOM 1405 O O . ASN A 1 190 ? -0.026 1.554 9.902 1.00 94.19 190 ASN A O 1
ATOM 1409 N N . SER A 1 191 ? -2.234 1.248 10.079 1.00 92.00 191 SER A N 1
ATOM 1410 C CA . SER A 1 191 ? -2.166 -0.137 10.540 1.00 92.00 191 SER A CA 1
ATOM 1411 C C . SER A 1 191 ? -2.571 -1.145 9.467 1.00 92.00 191 SER A C 1
ATOM 1413 O O . SER A 1 191 ? -2.477 -2.342 9.705 1.00 92.00 191 SER A O 1
ATOM 1415 N N . ALA A 1 192 ? -3.081 -0.717 8.313 1.00 93.19 192 ALA A N 1
ATOM 1416 C CA . ALA A 1 192 ? -3.593 -1.619 7.292 1.00 93.19 192 ALA A CA 1
ATOM 1417 C C . ALA A 1 192 ? -2.454 -2.267 6.496 1.00 93.19 192 ALA A C 1
ATOM 1419 O O . ALA A 1 192 ? -1.485 -1.616 6.123 1.00 93.19 192 ALA A O 1
ATOM 1420 N N . VAL A 1 193 ? -2.617 -3.556 6.196 1.00 94.06 193 VAL A N 1
ATOM 1421 C CA . VAL A 1 193 ? -1.804 -4.257 5.198 1.00 94.06 193 VAL A CA 1
ATOM 1422 C C . VAL A 1 193 ? -2.708 -4.538 4.015 1.00 94.06 193 VAL A C 1
ATOM 1424 O O . VAL A 1 193 ? -3.757 -5.179 4.174 1.00 94.06 193 VAL A O 1
ATOM 1427 N N . ALA A 1 194 ? -2.321 -4.040 2.849 1.00 96.81 194 ALA A N 1
ATOM 1428 C CA . ALA A 1 194 ? -3.072 -4.207 1.624 1.00 96.81 194 ALA A CA 1
ATOM 1429 C C . ALA A 1 194 ? -2.284 -4.990 0.576 1.00 96.81 194 ALA A C 1
ATOM 1431 O O . ALA A 1 194 ? -1.060 -5.110 0.607 1.00 96.81 194 ALA A O 1
ATOM 1432 N N . TYR A 1 195 ? -3.048 -5.540 -0.348 1.00 97.38 195 TYR A N 1
ATOM 1433 C CA . TYR A 1 195 ? -2.608 -6.199 -1.553 1.00 97.38 195 TYR A CA 1
ATOM 1434 C C . TYR A 1 195 ? -3.323 -5.528 -2.716 1.00 97.38 195 TYR A C 1
ATOM 1436 O O . TYR A 1 195 ? -4.500 -5.183 -2.592 1.00 97.38 195 TYR A O 1
ATOM 1444 N N . ALA A 1 196 ? -2.640 -5.368 -3.837 1.00 97.44 196 ALA A N 1
ATOM 1445 C CA . ALA A 1 196 ? -3.262 -4.891 -5.052 1.00 97.44 196 ALA A CA 1
ATOM 1446 C C . ALA A 1 196 ? -2.881 -5.743 -6.251 1.00 97.44 196 ALA A C 1
ATOM 1448 O O . ALA A 1 196 ? -1.840 -6.410 -6.281 1.00 97.44 196 ALA A O 1
ATOM 1449 N N . THR A 1 197 ? -3.759 -5.708 -7.245 1.00 97.38 197 THR A N 1
ATOM 1450 C CA . THR A 1 197 ? -3.497 -6.313 -8.539 1.00 97.38 197 THR A CA 1
ATOM 1451 C C . THR A 1 197 ? -4.003 -5.442 -9.667 1.00 97.38 197 THR A C 1
ATOM 1453 O O . THR A 1 197 ? -4.964 -4.695 -9.500 1.00 97.38 197 THR A O 1
ATOM 1456 N N . GLY A 1 198 ? -3.345 -5.537 -10.814 1.00 94.81 198 GLY A N 1
ATOM 1457 C CA . GLY A 1 198 ? -3.735 -4.810 -12.004 1.00 94.81 198 GLY A CA 1
ATOM 1458 C C . GLY A 1 198 ? -2.606 -4.761 -13.019 1.00 94.81 198 GLY A C 1
ATOM 1459 O O . GLY A 1 198 ? -1.732 -5.630 -13.032 1.00 94.81 198 GLY A O 1
ATOM 1460 N N . GLY A 1 199 ? -2.633 -3.767 -13.896 1.00 94.00 199 GLY A N 1
ATOM 1461 C CA . GLY A 1 199 ? -1.690 -3.702 -14.999 1.00 94.00 199 GLY A CA 1
ATOM 1462 C C . GLY A 1 199 ? -1.803 -2.437 -15.840 1.00 94.00 199 GLY A C 1
ATOM 1463 O O . GLY A 1 199 ? -2.539 -1.513 -15.484 1.00 94.00 199 GLY A O 1
ATOM 1464 N N . PRO A 1 200 ? -1.050 -2.385 -16.950 1.00 93.75 200 PRO A N 1
ATOM 1465 C CA . PRO A 1 200 ? -1.034 -1.234 -17.837 1.00 93.75 200 PRO A CA 1
ATOM 1466 C C . PRO A 1 200 ? -2.420 -0.911 -18.408 1.00 93.75 200 PRO A C 1
ATOM 1468 O O . PRO A 1 200 ? -3.200 -1.809 -18.724 1.00 93.75 200 PRO A O 1
ATOM 1471 N N . ASN A 1 201 ? -2.697 0.376 -18.579 1.00 91.88 201 ASN A N 1
ATOM 1472 C CA . ASN A 1 201 ? -3.865 0.907 -19.276 1.00 91.88 201 ASN A CA 1
ATOM 1473 C C . ASN A 1 201 ? -3.428 2.014 -20.259 1.00 91.88 201 ASN A C 1
ATOM 1475 O O . ASN A 1 201 ? -2.236 2.228 -20.468 1.00 91.88 201 ASN A O 1
ATOM 1479 N N . GLU A 1 202 ? -4.382 2.719 -20.874 1.00 85.19 202 GLU A N 1
ATOM 1480 C CA . GLU A 1 202 ? -4.098 3.735 -21.903 1.00 85.19 202 GLU A CA 1
ATOM 1481 C C . GLU A 1 202 ? -3.214 4.899 -21.423 1.00 85.19 202 GLU A C 1
ATOM 1483 O O . GLU A 1 202 ? -2.522 5.514 -22.231 1.00 85.19 202 GLU A O 1
ATOM 1488 N N . VAL A 1 203 ? -3.232 5.216 -20.124 1.00 82.25 203 VAL A N 1
ATOM 1489 C CA . VAL A 1 203 ? -2.580 6.412 -19.554 1.00 82.25 203 VAL A CA 1
ATOM 1490 C C . VAL A 1 203 ? -1.492 6.091 -18.522 1.00 82.25 203 VAL A C 1
ATOM 1492 O O . VAL A 1 203 ? -0.800 6.996 -18.051 1.00 82.25 203 VAL A O 1
ATOM 1495 N N . GLY A 1 204 ? -1.327 4.819 -18.164 1.00 92.31 204 GLY A N 1
ATOM 1496 C CA . GLY A 1 204 ? -0.372 4.359 -17.165 1.00 92.31 204 GLY A CA 1
ATOM 1497 C C . GLY A 1 204 ? -0.726 2.978 -16.624 1.00 92.31 204 GLY A C 1
ATOM 1498 O O . GLY A 1 204 ? -0.691 2.004 -17.371 1.00 92.31 204 GLY A O 1
ATOM 1499 N N . VAL A 1 205 ? -1.032 2.874 -15.328 1.00 96.00 205 VAL A N 1
ATOM 1500 C CA . VAL A 1 205 ? -1.303 1.595 -14.639 1.00 96.00 205 VAL A CA 1
ATOM 1501 C C . VAL A 1 205 ? -2.567 1.709 -13.794 1.00 96.00 205 VAL A C 1
ATOM 1503 O O . VAL A 1 205 ? -2.720 2.660 -13.032 1.00 96.00 205 VAL A O 1
ATOM 1506 N N . GLY A 1 206 ? -3.465 0.735 -13.920 1.00 97.25 206 GLY A N 1
ATOM 1507 C CA . GLY A 1 206 ? -4.646 0.592 -13.070 1.00 97.25 206 GLY A CA 1
ATOM 1508 C C . GLY A 1 206 ? -4.446 -0.524 -12.052 1.00 97.25 206 GLY A C 1
ATOM 1509 O O . GLY A 1 206 ? -4.012 -1.610 -12.432 1.00 97.25 206 GLY A O 1
ATOM 1510 N N . LEU A 1 207 ? -4.774 -0.270 -10.785 1.00 97.69 207 LEU A N 1
ATOM 1511 C CA . LEU A 1 207 ? -4.719 -1.243 -9.695 1.00 97.69 207 LEU A CA 1
ATOM 1512 C C . LEU A 1 207 ? -6.027 -1.245 -8.906 1.00 97.69 207 LEU A C 1
ATOM 1514 O O . LEU A 1 207 ? -6.547 -0.188 -8.550 1.00 97.69 207 LEU A O 1
ATOM 1518 N N . ASP A 1 208 ? -6.493 -2.433 -8.546 1.00 97.81 208 ASP A N 1
ATOM 1519 C CA . ASP A 1 208 ? -7.526 -2.634 -7.538 1.00 97.81 208 ASP A CA 1
ATOM 1520 C C . ASP A 1 208 ? -6.862 -3.000 -6.211 1.00 97.81 208 ASP A C 1
ATOM 1522 O O . ASP A 1 208 ? -5.974 -3.853 -6.170 1.00 97.81 208 ASP A O 1
ATOM 1526 N N . VAL A 1 209 ? -7.264 -2.341 -5.122 1.00 97.88 209 VAL A N 1
ATOM 1527 C CA . VAL A 1 209 ? -6.612 -2.459 -3.813 1.00 97.88 209 VAL A CA 1
ATOM 1528 C C . VAL A 1 209 ? -7.551 -3.110 -2.802 1.00 97.88 209 VAL A C 1
ATOM 1530 O O . VAL A 1 209 ? -8.665 -2.638 -2.556 1.00 97.88 209 VAL A O 1
ATOM 1533 N N . TRP A 1 210 ? -7.071 -4.164 -2.144 1.00 97.50 210 TRP A N 1
ATOM 1534 C CA . TRP A 1 210 ? -7.767 -4.876 -1.077 1.00 97.50 210 TRP A CA 1
ATOM 1535 C C . TRP A 1 210 ? -6.964 -4.857 0.215 1.00 97.50 210 TRP A C 1
ATOM 1537 O O . TRP A 1 210 ? -5.776 -5.161 0.252 1.00 97.50 210 TRP A O 1
ATOM 1547 N N . GLN A 1 211 ? -7.642 -4.583 1.320 1.00 95.88 211 GLN A N 1
ATOM 1548 C CA . GLN A 1 211 ? -7.110 -4.813 2.649 1.00 95.88 211 GLN A CA 1
ATOM 1549 C C . GLN A 1 211 ? -7.088 -6.318 2.934 1.00 95.88 211 GLN A C 1
ATOM 1551 O O . GLN A 1 211 ? -8.129 -6.974 2.871 1.00 95.88 211 GLN A O 1
ATOM 1556 N N . VAL A 1 212 ? -5.917 -6.831 3.304 1.00 93.69 212 VAL A N 1
ATOM 1557 C CA . VAL A 1 212 ? -5.698 -8.222 3.740 1.00 93.69 212 VAL A CA 1
ATOM 1558 C C . VAL A 1 212 ? -5.790 -8.330 5.263 1.00 93.69 212 VAL A C 1
ATOM 1560 O O . VAL A 1 212 ? -6.227 -9.335 5.820 1.00 93.69 212 VAL A O 1
ATOM 1563 N N . GLY A 1 213 ? -5.386 -7.277 5.975 1.00 86.94 213 GLY A N 1
ATOM 1564 C CA . GLY A 1 213 ? -5.391 -7.272 7.432 1.00 86.94 213 GLY A CA 1
ATOM 1565 C C . GLY A 1 213 ? -5.103 -5.905 8.031 1.00 86.94 213 GLY A C 1
ATOM 1566 O O . GLY A 1 213 ? -5.026 -4.896 7.331 1.00 86.94 213 GLY A O 1
ATOM 1567 N N . ARG A 1 214 ? -4.978 -5.876 9.358 1.00 81.38 214 ARG A N 1
ATOM 1568 C CA . ARG A 1 214 ? -4.420 -4.748 10.106 1.00 81.38 214 ARG A CA 1
ATOM 1569 C C . ARG A 1 214 ? -3.416 -5.266 11.118 1.00 81.38 214 ARG A C 1
ATOM 1571 O O . ARG A 1 214 ? -3.684 -6.262 11.792 1.00 81.38 214 ARG A O 1
ATOM 1578 N N . VAL A 1 215 ? -2.307 -4.557 11.258 1.00 70.81 215 VAL A N 1
ATOM 1579 C CA . VAL A 1 215 ? -1.420 -4.656 12.404 1.00 70.81 215 VAL A CA 1
ATOM 1580 C C . VAL A 1 215 ? -2.220 -4.208 13.617 1.00 70.81 215 VAL A C 1
ATOM 1582 O O . VAL A 1 215 ? -2.576 -3.043 13.774 1.00 70.81 215 VAL A O 1
ATOM 1585 N N . ARG A 1 216 ? -2.560 -5.159 14.480 1.00 59.03 216 ARG A N 1
ATOM 1586 C CA . ARG A 1 216 ? -3.112 -4.823 15.785 1.00 59.03 216 ARG A CA 1
ATOM 1587 C C . ARG A 1 216 ? -1.935 -4.413 16.654 1.00 59.03 216 ARG A C 1
ATOM 1589 O O . ARG A 1 216 ? -1.157 -5.263 17.076 1.00 59.03 216 ARG A O 1
ATOM 1596 N N . PHE A 1 217 ? -1.798 -3.116 16.911 1.00 43.91 217 PHE A N 1
ATOM 1597 C CA . PHE A 1 217 ? -1.025 -2.680 18.065 1.00 43.91 217 PHE A CA 1
ATOM 1598 C C . PHE A 1 217 ? -1.689 -3.318 19.285 1.00 43.91 217 PHE A C 1
ATOM 1600 O O . PHE A 1 217 ? -2.876 -3.099 19.524 1.00 43.91 217 PHE A O 1
ATOM 1607 N N . PHE A 1 218 ? -0.951 -4.146 20.025 1.00 41.09 218 PHE A N 1
ATOM 1608 C CA . PHE A 1 218 ? -1.481 -4.919 21.155 1.00 41.09 218 PHE A CA 1
ATOM 1609 C C . PHE A 1 218 ? -2.167 -4.052 22.240 1.00 41.09 218 PHE A C 1
ATOM 1611 O O . PHE A 1 218 ? -2.861 -4.599 23.087 1.00 41.09 218 PHE A O 1
ATOM 1618 N N . GLY A 1 2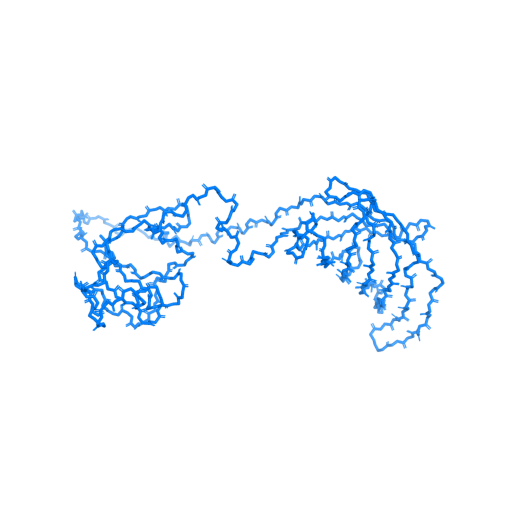19 ? -2.037 -2.717 22.196 1.00 34.44 219 GLY A N 1
ATOM 1619 C CA . GLY A 1 219 ? -2.697 -1.778 23.111 1.00 34.44 219 GLY A CA 1
ATOM 1620 C C . GLY A 1 219 ? -4.105 -1.283 22.726 1.00 34.44 219 GLY A C 1
ATOM 1621 O O . GLY A 1 219 ? -4.797 -0.784 23.604 1.00 34.44 219 GLY A O 1
ATOM 1622 N N . SER A 1 220 ? -4.578 -1.408 21.473 1.00 34.84 220 SER A N 1
ATOM 1623 C CA . SER A 1 220 ? -5.838 -0.750 21.030 1.00 34.84 220 SER A CA 1
ATOM 1624 C C . SER A 1 220 ? -7.086 -1.644 20.980 1.00 34.84 220 SER A C 1
ATOM 1626 O O . SER A 1 220 ? -8.161 -1.212 20.562 1.00 34.84 220 SER A O 1
ATOM 1628 N N . LEU A 1 221 ? -6.988 -2.892 21.443 1.00 35.91 221 LEU A N 1
ATOM 1629 C CA . LEU A 1 221 ? -8.146 -3.784 21.598 1.00 35.91 221 LEU A CA 1
ATOM 1630 C C . LEU A 1 221 ? -9.085 -3.375 22.751 1.00 35.91 221 LEU A C 1
ATOM 1632 O O . LEU A 1 221 ? -10.196 -3.894 22.828 1.00 35.91 221 LEU A O 1
ATOM 1636 N N . ILE A 1 222 ? -8.667 -2.440 23.611 1.00 34.00 222 ILE A N 1
ATOM 1637 C CA . ILE A 1 222 ? -9.395 -2.052 24.826 1.00 34.00 222 ILE A CA 1
ATOM 1638 C C . ILE A 1 222 ? -10.504 -1.016 24.542 1.00 34.00 222 ILE A C 1
ATOM 1640 O O . ILE A 1 222 ? -11.572 -1.099 25.137 1.00 34.00 222 ILE A O 1
ATOM 1644 N N . GLU A 1 223 ? -10.338 -0.095 23.585 1.00 29.11 223 GLU A N 1
ATOM 1645 C CA . GLU A 1 223 ? -11.277 1.039 23.435 1.00 29.11 223 GLU A CA 1
ATOM 1646 C C . GLU A 1 223 ? -12.520 0.773 22.568 1.00 29.11 223 GLU A C 1
ATOM 1648 O O . GLU A 1 223 ? -13.548 1.420 22.756 1.00 29.11 223 GLU A O 1
ATOM 1653 N N . ARG A 1 224 ? -12.485 -0.163 21.607 1.00 32.84 224 ARG A N 1
ATOM 1654 C CA . ARG A 1 224 ? -13.591 -0.332 20.630 1.00 32.84 224 ARG A CA 1
ATOM 1655 C C . ARG A 1 224 ? -14.563 -1.472 20.909 1.00 32.84 224 ARG A C 1
ATOM 1657 O O . ARG A 1 224 ? -15.519 -1.641 20.156 1.00 32.84 224 ARG A O 1
ATOM 1664 N N . ALA A 1 225 ? -14.349 -2.246 21.966 1.00 31.22 225 ALA A N 1
ATOM 1665 C CA . ALA A 1 225 ? -15.242 -3.346 22.308 1.00 31.22 225 ALA A CA 1
ATOM 1666 C C . ALA A 1 225 ? -16.419 -2.928 23.209 1.00 31.22 225 ALA A C 1
ATOM 1668 O O . ALA A 1 225 ? -17.219 -3.787 23.565 1.00 31.22 225 ALA A O 1
ATOM 1669 N N . GLY A 1 226 ? -16.540 -1.648 23.600 1.00 27.38 226 GLY A N 1
ATOM 1670 C CA . GLY A 1 226 ? -17.531 -1.250 24.611 1.00 27.38 226 GLY A CA 1
ATOM 1671 C C . GLY A 1 226 ? -17.371 -2.046 25.912 1.00 27.38 226 GLY A C 1
ATOM 1672 O O . GLY A 1 226 ? -18.330 -2.228 26.655 1.00 27.38 226 GLY A O 1
ATOM 1673 N N . ILE A 1 227 ? -16.165 -2.573 26.146 1.00 32.12 227 ILE A N 1
ATOM 1674 C CA . ILE A 1 227 ? -15.802 -3.252 27.376 1.00 32.12 227 ILE A CA 1
ATOM 1675 C C . ILE A 1 227 ? -15.601 -2.122 28.373 1.00 32.12 227 ILE A C 1
ATOM 1677 O O . ILE A 1 227 ? -14.591 -1.421 28.326 1.00 32.12 227 ILE A O 1
ATOM 1681 N N . GLU A 1 228 ? -16.583 -1.924 29.252 1.00 25.39 228 GLU A N 1
ATOM 1682 C CA . GLU A 1 228 ? -16.280 -1.383 30.570 1.00 25.39 228 GLU A CA 1
ATOM 1683 C C . GLU A 1 228 ? -15.058 -2.150 31.071 1.00 25.39 228 GLU A C 1
ATOM 1685 O O . GLU A 1 228 ? -15.100 -3.374 31.229 1.00 25.39 228 GLU A O 1
ATOM 1690 N N . ILE A 1 229 ? -13.945 -1.437 31.247 1.00 26.95 229 ILE A N 1
ATOM 1691 C CA . ILE A 1 229 ? -12.813 -1.949 32.001 1.00 26.95 229 ILE A CA 1
ATOM 1692 C C . ILE A 1 229 ? -13.336 -2.093 33.429 1.00 26.95 229 ILE A C 1
ATOM 1694 O O . ILE A 1 229 ? -13.204 -1.191 34.253 1.00 26.95 229 ILE A O 1
ATOM 1698 N N . ASP A 1 230 ? -13.974 -3.223 33.723 1.00 28.53 230 ASP A N 1
ATOM 1699 C CA . ASP A 1 230 ? -14.035 -3.702 35.086 1.00 28.53 230 ASP A CA 1
ATOM 1700 C C . ASP A 1 230 ? -12.574 -3.937 35.450 1.00 28.53 230 ASP A C 1
ATOM 1702 O O . ASP A 1 230 ? -11.902 -4.794 34.863 1.00 28.53 230 ASP A O 1
ATOM 1706 N N . ALA A 1 231 ? -12.059 -3.126 36.372 1.00 28.05 231 ALA A N 1
ATOM 1707 C CA . ALA A 1 231 ? -10.671 -3.117 36.830 1.00 28.05 231 ALA A CA 1
ATOM 1708 C C . ALA A 1 231 ?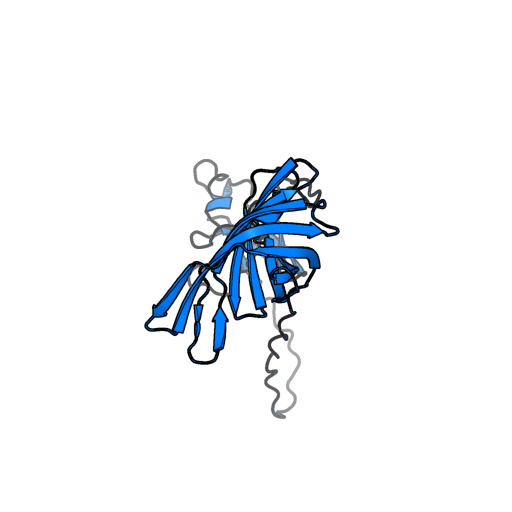 -10.210 -4.465 37.442 1.00 28.05 231 ALA A C 1
ATOM 1710 O O . ALA A 1 231 ? -9.160 -4.545 38.070 1.00 28.05 231 ALA A O 1
ATOM 1711 N N . ASN A 1 232 ? -10.990 -5.532 37.253 1.00 30.53 232 ASN A N 1
ATOM 1712 C CA . ASN A 1 232 ? -10.829 -6.863 37.806 1.00 30.53 232 ASN A CA 1
ATOM 1713 C C . ASN A 1 232 ? -10.749 -7.990 36.751 1.00 30.53 232 ASN A C 1
ATOM 1715 O O . ASN A 1 232 ? -10.644 -9.156 37.138 1.00 30.53 232 ASN A O 1
ATOM 1719 N N . ALA A 1 233 ? -10.790 -7.709 35.440 1.00 28.02 233 ALA A N 1
ATOM 1720 C CA . ALA A 1 233 ? -10.801 -8.750 34.401 1.00 28.02 233 ALA A CA 1
ATOM 1721 C C . ALA A 1 233 ? -9.489 -8.829 33.590 1.00 28.02 233 ALA A C 1
ATOM 1723 O O . ALA A 1 233 ? -9.342 -8.217 32.536 1.00 28.02 233 ALA A O 1
ATOM 1724 N N . VAL A 1 234 ? -8.539 -9.651 34.053 1.00 32.06 234 VAL A N 1
ATOM 1725 C CA . VAL A 1 234 ? -7.308 -9.986 33.309 1.00 32.06 234 VAL A CA 1
ATOM 1726 C C . VAL A 1 234 ? -7.655 -10.872 32.104 1.00 32.06 234 VAL A C 1
ATOM 1728 O O . VAL A 1 234 ? -8.072 -12.019 32.271 1.00 32.06 234 VAL A O 1
ATOM 1731 N N . THR A 1 235 ? -7.469 -10.367 30.883 1.00 29.78 235 THR A N 1
ATOM 1732 C CA . THR A 1 235 ? -7.547 -11.155 29.640 1.00 29.78 235 THR A CA 1
ATOM 1733 C C . THR A 1 235 ? -6.133 -11.551 29.197 1.00 29.78 235 THR A C 1
ATOM 1735 O O . THR A 1 235 ? -5.249 -10.710 29.095 1.00 29.78 235 THR A O 1
ATOM 1738 N N . CYS A 1 236 ? -5.883 -12.851 28.995 1.00 36.94 236 CYS A N 1
ATOM 1739 C CA . CYS A 1 236 ? -4.566 -13.396 28.629 1.00 36.94 236 CYS A CA 1
ATOM 1740 C C . CYS A 1 236 ? -4.612 -14.040 27.238 1.00 36.94 236 CYS A C 1
ATOM 1742 O O . CYS A 1 236 ? -5.305 -15.036 27.046 1.00 36.94 236 CYS A O 1
ATOM 1744 N N . ASP A 1 237 ? -3.811 -13.530 26.301 1.00 34.22 237 ASP A N 1
ATOM 1745 C CA . ASP A 1 237 ? -3.720 -14.027 24.917 1.00 34.22 237 ASP A CA 1
ATOM 1746 C C . ASP A 1 237 ? -2.785 -15.247 24.749 1.00 34.22 237 ASP A C 1
ATOM 1748 O O . ASP A 1 237 ? -2.681 -15.821 23.660 1.00 34.22 237 ASP A O 1
ATOM 1752 N N . ARG A 1 238 ? -2.109 -15.705 25.815 1.00 36.09 238 ARG A N 1
ATOM 1753 C CA . ARG A 1 238 ? -1.224 -16.884 25.766 1.00 36.09 238 ARG A CA 1
ATOM 1754 C C . ARG A 1 238 ? -1.288 -17.732 27.039 1.00 36.09 238 ARG A C 1
ATOM 1756 O O . ARG A 1 238 ? -0.875 -17.307 28.114 1.00 36.09 238 ARG A O 1
ATOM 1763 N N . LEU A 1 239 ? -1.730 -18.984 26.897 1.00 36.72 239 LEU A N 1
ATOM 1764 C CA . LEU A 1 239 ? -1.538 -20.028 27.908 1.00 36.72 239 LEU A CA 1
ATOM 1765 C C . LEU A 1 239 ? -0.159 -20.672 27.715 1.00 36.72 239 LEU A C 1
ATOM 1767 O O . LEU A 1 239 ? 0.082 -21.364 26.723 1.00 36.72 239 LEU A O 1
ATOM 1771 N N . VAL A 1 240 ? 0.760 -20.464 28.661 1.00 41.56 240 VAL A N 1
ATOM 1772 C CA . VAL A 1 240 ? 2.073 -21.126 28.646 1.00 41.56 240 VAL A CA 1
ATOM 1773 C C . VAL A 1 240 ? 1.902 -22.547 29.174 1.00 41.56 240 VAL A C 1
ATOM 1775 O O . VAL A 1 240 ? 1.831 -22.769 30.379 1.00 41.56 240 VAL A O 1
ATOM 1778 N N . HIS A 1 241 ? 1.818 -23.529 28.272 1.00 36.81 241 HIS A N 1
ATOM 1779 C CA . HIS A 1 241 ? 1.560 -24.912 28.681 1.00 36.81 241 HIS A CA 1
ATOM 1780 C C . HIS A 1 241 ? 2.822 -25.696 29.089 1.00 36.81 241 HIS A C 1
ATOM 1782 O O . HIS A 1 241 ? 2.690 -26.751 29.710 1.00 36.81 241 HIS A O 1
ATOM 1788 N N . ARG A 1 242 ? 4.035 -25.206 28.779 1.00 38.06 242 ARG A N 1
ATOM 1789 C CA . ARG A 1 242 ? 5.318 -25.797 29.215 1.00 38.06 242 ARG A CA 1
ATOM 1790 C C . ARG A 1 242 ? 6.466 -24.776 29.183 1.00 38.06 242 ARG A C 1
ATOM 1792 O O . ARG A 1 242 ? 7.124 -24.634 28.159 1.00 38.06 242 ARG A O 1
ATOM 1799 N N . SER A 1 243 ? 6.774 -24.146 30.313 1.00 31.55 243 SER A N 1
ATOM 1800 C CA . SER A 1 243 ? 8.123 -23.641 30.609 1.00 31.55 243 SER A CA 1
ATOM 1801 C C . SER A 1 243 ? 8.658 -24.404 31.824 1.00 31.55 243 SER A C 1
ATOM 1803 O O . SER A 1 243 ? 7.921 -24.713 32.759 1.00 31.55 243 SER A O 1
ATOM 1805 N N . ARG A 1 244 ? 9.925 -24.824 31.772 1.00 33.97 244 ARG A N 1
ATOM 1806 C CA . ARG A 1 244 ? 10.530 -25.804 32.693 1.00 33.97 244 ARG A CA 1
ATOM 1807 C C . ARG A 1 244 ? 10.845 -25.269 34.104 1.00 33.97 244 ARG A C 1
ATOM 1809 O O . ARG A 1 244 ? 11.606 -25.926 34.803 1.00 33.97 244 ARG A O 1
ATOM 1816 N N . LEU A 1 245 ? 10.282 -24.144 34.554 1.00 35.41 245 LEU A N 1
ATOM 1817 C CA . LEU A 1 245 ? 10.760 -23.480 35.781 1.00 35.41 245 LEU A CA 1
ATOM 1818 C C . LEU A 1 245 ? 9.680 -22.959 36.761 1.00 35.41 245 LEU A C 1
ATOM 1820 O O . LEU A 1 245 ? 9.990 -22.831 37.941 1.00 35.41 245 LEU A O 1
ATOM 1824 N N . CYS A 1 246 ? 8.387 -22.851 36.402 1.00 38.59 246 CYS A N 1
ATOM 1825 C CA . CYS A 1 246 ? 7.301 -22.729 37.405 1.00 38.59 246 CYS A CA 1
ATOM 1826 C C . CYS A 1 246 ? 6.849 -24.119 37.905 1.00 38.59 246 CYS A C 1
ATOM 1828 O O . CYS A 1 246 ? 5.738 -24.604 37.672 1.00 38.59 246 CYS A O 1
ATOM 1830 N N . SER A 1 247 ? 7.757 -24.814 38.593 1.00 40.12 247 SER A N 1
ATOM 1831 C CA . SER A 1 247 ? 7.533 -26.162 39.138 1.00 40.12 247 SER A CA 1
ATOM 1832 C C . SER A 1 247 ? 6.584 -26.194 40.349 1.00 40.12 247 SER A C 1
ATOM 1834 O O . SER A 1 247 ? 6.175 -27.284 40.759 1.00 40.12 247 SER A O 1
ATOM 1836 N N . SER A 1 248 ? 6.192 -25.018 40.871 1.00 48.00 248 SER A N 1
ATOM 1837 C CA . SER A 1 248 ? 5.188 -24.663 41.903 1.00 48.00 248 SER A CA 1
ATOM 1838 C C . SER A 1 248 ? 3.970 -23.840 41.445 1.00 48.00 248 SER A C 1
ATOM 1840 O O . SER A 1 248 ? 4.204 -22.832 40.809 1.00 48.00 248 SER A O 1
ATOM 1842 N N . CYS A 1 249 ? 2.713 -24.163 41.772 1.00 48.56 249 CYS A N 1
ATOM 1843 C CA . CYS A 1 249 ? 1.762 -23.133 42.225 1.00 48.56 249 CYS A CA 1
ATOM 1844 C C . CYS A 1 249 ? 1.421 -23.573 43.628 1.00 48.56 249 CYS A C 1
ATOM 1846 O O . CYS A 1 249 ? 0.911 -24.689 43.803 1.00 48.56 249 CYS A O 1
ATOM 1848 N N . ARG A 1 250 ? 1.784 -22.766 44.613 1.00 55.47 250 ARG A N 1
ATOM 1849 C CA . ARG A 1 250 ? 1.507 -23.079 46.009 1.00 55.47 250 ARG A CA 1
ATOM 1850 C C . ARG A 1 250 ? 0.097 -22.605 46.367 1.00 55.47 250 ARG A C 1
ATOM 1852 O O . ARG A 1 250 ? -0.462 -21.764 45.678 1.00 55.47 250 ARG A O 1
ATOM 1859 N N . PRO A 1 251 ? -0.538 -23.184 47.397 1.00 50.06 251 PRO A N 1
ATOM 1860 C CA . PRO A 1 251 ? -1.890 -22.785 47.793 1.00 50.06 251 PRO A CA 1
ATOM 1861 C C . PRO A 1 251 ? -1.979 -21.348 48.342 1.00 50.06 251 PRO A C 1
ATOM 1863 O O . PRO A 1 251 ? -3.085 -20.818 48.425 1.00 50.06 251 PRO A O 1
ATOM 1866 N N . ASN A 1 252 ? -0.837 -20.733 48.673 1.00 57.34 252 ASN A N 1
ATOM 1867 C CA . ASN A 1 252 ? -0.700 -19.366 49.177 1.00 57.34 252 ASN A CA 1
ATOM 1868 C C . ASN A 1 252 ? 0.226 -18.567 48.254 1.00 57.34 252 ASN A C 1
ATOM 1870 O O . ASN A 1 252 ? 1.165 -19.152 47.711 1.00 57.34 252 ASN A O 1
ATOM 1874 N N . CYS A 1 253 ? 0.007 -17.252 48.163 1.00 57.19 253 CYS A N 1
ATOM 1875 C CA . CYS A 1 253 ? 0.820 -16.361 47.339 1.00 57.19 253 CYS A CA 1
ATOM 1876 C C . CYS A 1 253 ? 2.223 -16.250 47.939 1.00 57.19 253 CYS A C 1
ATOM 1878 O O . CYS A 1 253 ? 2.377 -15.844 49.096 1.00 57.19 253 CYS A O 1
ATOM 1880 N N . GLN A 1 254 ? 3.242 -16.659 47.183 1.00 59.78 254 GLN A N 1
ATOM 1881 C CA . GLN A 1 254 ? 4.641 -16.684 47.622 1.00 59.78 254 GLN A CA 1
ATOM 1882 C C . GLN A 1 254 ? 5.573 -16.041 46.594 1.00 59.78 254 GLN A C 1
ATOM 1884 O O . GLN A 1 254 ? 5.195 -15.912 45.415 1.00 59.78 254 GLN A O 1
#

Foldseek 3Di:
DAKAAECVVQVVQQPPRDSQNRPLQQDWAWEDEPNDIDIHGYFEHDPPDDPLEMEDDDPPPDDDDDDDDDDDDDDPPPPPPPDDDAFDWAWFKKKDWFWDDKDWPQDDPFATWIKTKGPKTWIDGPHAATWMKHTKIWRWGQGPVRWIWTFMWTWIAHPVGWIKIWTWTGTPQKIKIAIDTPDPSCRQRNFWIKMWGWAADPRGIMITIITRDGNPPVPPPPPPPPDPPPVNHRYHHDHPPDDPPCPDDDNHYD